Protein AF-A0A7S4JEC2-F1 (afdb_monomer_lite)

Organism: NCBI:txid72548

Secondary structure (DSSP, 8-state):
------SS--GGGSTHHHH-GGG-SHHHHHHHHHHHHHHHHHHHHHHHHHHHHHHHHS----HHHHHHHHTT----HHHHHHHHHHHHHHHHHHHHHHHHHHHHHHHT-EEEE--TTS--EEEESS-TTSBTTSHHHHHHHHHHHHHHIIIIIHHHHHHHHHHHHTHHHHHHHHHHHHHHHHHHHHHHHHHHT-SSHHHHHHHHHHHHHHHHHHHHHHHHHHHHS-HHHHHHTTTB-GGGTTHHHHHHHHHHHHHHSGGGSPTT-HHHHHHHHHHHHHHHHHHHHH--BSSHHHHHHHHHHHHHHHHHHHHHHHHHHS---

Foldseek 3Di:
DDDPDDPPPPCVVPCCCVVPVVCPDLLNVLCCLQVVLVVLLVVLQVLLVVLVVCVVPPPPPDVVVVVVVVVVPDDPPSNVSSVVSVVVNVVSLVVSQLVSLLSLLQLPAWDWDDDVPDPIFIARQVGRVGTCPDPVSVVCVVVSVVSNCCRLNVVLVVLVVVCVVCVVLLVVLLVLVVVLVVQQVVLCVCLVVDPDVVSSVVSNVVSVVSSVVSVVVSVVSLVPDDPSLSVLQPQWRSVPSCVSSVVSVLSCQQRNVLSNDRPLDPVSLVSNLVSLVVVLVVLVVCVTGPDVVVSVVVNVVSVVSNVVSVVSNVCSVDVDD

Structure (mmCIF, N/CA/C/O backbone):
data_AF-A0A7S4JEC2-F1
#
_entry.id   AF-A0A7S4JEC2-F1
#
loop_
_atom_site.group_PDB
_atom_site.id
_atom_site.type_symbol
_atom_site.label_atom_id
_atom_site.label_alt_id
_atom_site.label_comp_id
_atom_site.label_asym_id
_atom_site.label_entity_id
_atom_site.label_seq_id
_atom_site.pdbx_PDB_ins_code
_atom_site.Cartn_x
_atom_site.Cartn_y
_atom_site.Ca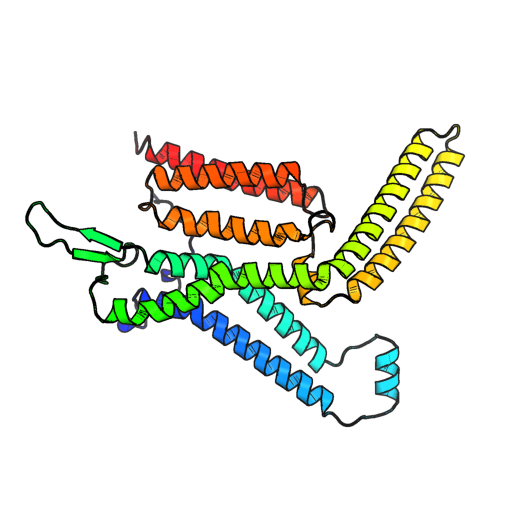rtn_z
_atom_site.occupancy
_atom_site.B_iso_or_equiv
_atom_site.auth_seq_id
_atom_site.auth_comp_id
_atom_site.auth_asym_id
_atom_site.auth_atom_id
_atom_site.pdbx_PDB_model_num
ATOM 1 N N . LEU A 1 1 ? 32.160 17.469 -3.827 1.00 28.11 1 LEU A N 1
ATOM 2 C CA . LEU A 1 1 ? 31.980 16.383 -2.836 1.00 28.11 1 LEU A CA 1
ATOM 3 C C . LEU A 1 1 ? 30.553 15.858 -2.972 1.00 28.11 1 LEU A C 1
ATOM 5 O O . LEU A 1 1 ? 29.643 16.647 -2.803 1.00 28.11 1 LEU A O 1
ATOM 9 N N . GLY A 1 2 ? 30.385 14.570 -3.294 1.00 30.72 2 GLY A N 1
ATOM 10 C CA . GLY A 1 2 ? 29.161 13.785 -3.061 1.00 30.72 2 GLY A CA 1
ATOM 11 C C . GLY A 1 2 ? 27.905 14.141 -3.864 1.00 30.72 2 GLY A C 1
ATOM 12 O O . GLY A 1 2 ? 26.993 14.759 -3.333 1.00 30.72 2 GLY A O 1
ATOM 13 N N . THR A 1 3 ? 27.795 13.644 -5.099 1.00 32.19 3 THR A N 1
ATOM 14 C CA . THR A 1 3 ? 26.503 13.479 -5.786 1.00 32.19 3 THR A CA 1
ATOM 15 C C . THR A 1 3 ? 25.589 12.594 -4.936 1.00 32.19 3 THR A C 1
ATOM 17 O O . THR A 1 3 ? 25.934 11.437 -4.682 1.00 32.19 3 THR A O 1
ATOM 20 N N . MET A 1 4 ? 24.441 13.119 -4.495 1.00 31.17 4 MET A N 1
ATOM 21 C CA . MET A 1 4 ? 23.397 12.328 -3.838 1.00 31.17 4 MET A CA 1
ATOM 22 C C . MET A 1 4 ? 22.844 11.298 -4.827 1.00 31.17 4 MET A C 1
ATOM 24 O O . MET A 1 4 ? 21.932 11.568 -5.606 1.00 31.17 4 MET A O 1
ATOM 28 N N . ALA A 1 5 ? 23.432 10.104 -4.808 1.00 35.34 5 ALA A N 1
ATOM 29 C CA . ALA A 1 5 ? 22.847 8.928 -5.415 1.00 35.34 5 ALA A CA 1
ATOM 30 C C . ALA A 1 5 ? 21.524 8.640 -4.693 1.00 35.34 5 ALA A C 1
ATOM 32 O O . ALA A 1 5 ? 21.486 8.489 -3.474 1.00 35.34 5 ALA A O 1
ATOM 33 N N . SER A 1 6 ? 20.448 8.608 -5.474 1.00 36.31 6 SER A N 1
ATOM 34 C CA . SER A 1 6 ? 19.108 8.151 -5.114 1.00 36.31 6 SER A CA 1
ATOM 35 C C . SER A 1 6 ? 19.116 7.061 -4.040 1.00 36.31 6 SER A C 1
ATOM 37 O O . SER A 1 6 ? 19.81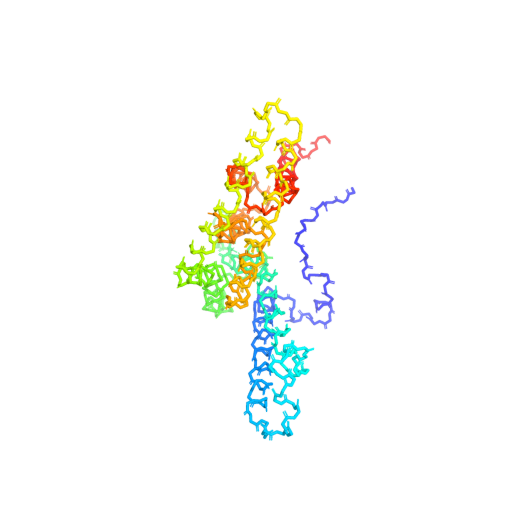6 6.060 -4.203 1.00 36.31 6 SER A O 1
ATOM 39 N N . ILE A 1 7 ? 18.257 7.188 -3.024 1.00 35.72 7 ILE A N 1
ATOM 40 C CA . ILE A 1 7 ? 17.881 6.097 -2.108 1.00 35.72 7 ILE A CA 1
ATOM 41 C C . ILE A 1 7 ? 16.976 5.116 -2.880 1.00 35.72 7 ILE A C 1
ATOM 43 O O . ILE A 1 7 ? 15.797 4.933 -2.616 1.00 35.72 7 ILE A O 1
ATOM 47 N N . ASN A 1 8 ? 17.537 4.527 -3.925 1.00 36.22 8 ASN A N 1
ATOM 48 C CA . ASN A 1 8 ? 17.268 3.165 -4.332 1.00 36.22 8 ASN A CA 1
ATOM 49 C C . ASN A 1 8 ? 18.465 2.430 -3.758 1.00 36.22 8 ASN A C 1
ATOM 51 O O . ASN A 1 8 ? 19.570 2.805 -4.128 1.00 36.22 8 ASN A O 1
ATOM 55 N N . LEU A 1 9 ? 18.298 1.445 -2.871 1.00 32.44 9 LEU A N 1
ATOM 56 C CA . LEU A 1 9 ? 19.401 0.530 -2.563 1.00 32.44 9 LEU A CA 1
ATOM 57 C C . LEU A 1 9 ? 19.886 -0.014 -3.912 1.00 32.44 9 LEU A C 1
ATOM 59 O O . LEU A 1 9 ? 19.174 -0.819 -4.524 1.00 32.44 9 LEU A O 1
ATOM 63 N N . PRO A 1 10 ? 21.032 0.449 -4.445 1.00 38.50 10 PRO A N 1
ATOM 64 C CA . PRO A 1 10 ? 21.504 -0.106 -5.684 1.00 38.50 10 PRO A CA 1
ATOM 65 C C . PRO A 1 10 ? 21.933 -1.513 -5.291 1.00 38.50 10 PRO A C 1
ATOM 67 O O . PRO A 1 10 ? 22.780 -1.685 -4.420 1.00 38.50 10 PRO A O 1
ATOM 70 N N . VAL A 1 11 ? 21.347 -2.543 -5.896 1.00 44.72 11 VAL A N 1
ATOM 71 C CA . VAL A 1 11 ? 21.766 -3.935 -5.654 1.00 44.72 11 VAL A CA 1
ATOM 72 C C . VAL A 1 11 ? 23.249 -4.152 -6.021 1.00 44.72 11 VAL A C 1
ATOM 74 O O . VAL A 1 11 ? 23.840 -5.135 -5.597 1.00 44.72 11 VAL A O 1
ATOM 77 N N . LYS A 1 12 ? 23.913 -3.148 -6.626 1.00 41.75 12 LYS A N 1
ATOM 78 C CA . LYS A 1 12 ? 25.380 -2.975 -6.623 1.00 41.75 12 LYS A CA 1
ATOM 79 C C . LYS A 1 12 ? 26.043 -2.996 -5.231 1.00 41.75 12 LYS A C 1
ATOM 81 O O . LYS A 1 12 ? 27.257 -3.137 -5.165 1.00 41.75 12 LYS A O 1
ATOM 86 N N . ALA A 1 13 ? 25.301 -2.840 -4.132 1.00 42.31 13 ALA A N 1
ATOM 87 C CA . ALA A 1 13 ? 25.824 -2.939 -2.766 1.00 42.31 13 ALA A CA 1
ATOM 88 C C . ALA A 1 13 ? 26.023 -4.392 -2.294 1.00 42.31 13 ALA A C 1
ATOM 90 O O . ALA A 1 13 ? 26.766 -4.626 -1.342 1.00 42.31 13 ALA A O 1
ATOM 91 N N . LEU A 1 14 ? 25.393 -5.373 -2.952 1.00 47.97 14 LEU A N 1
ATOM 92 C CA . LEU A 1 14 ? 25.714 -6.784 -2.753 1.00 47.97 14 LEU A CA 1
ATOM 93 C C . LEU A 1 14 ? 26.797 -7.167 -3.774 1.00 47.97 14 LEU A C 1
ATOM 95 O O . LEU A 1 14 ? 26.617 -6.920 -4.966 1.00 47.97 14 LEU A O 1
ATOM 99 N N . PRO A 1 15 ? 27.921 -7.777 -3.359 1.00 42.59 15 PRO A N 1
ATOM 100 C CA . PRO A 1 15 ? 29.105 -7.956 -4.201 1.00 42.59 15 PRO A CA 1
ATOM 101 C C . PRO A 1 15 ? 28.938 -9.078 -5.242 1.00 42.59 15 PRO A C 1
ATOM 103 O O . PRO A 1 15 ? 29.928 -9.680 -5.656 1.00 42.59 15 PRO A O 1
ATOM 106 N N . PHE A 1 16 ? 27.710 -9.389 -5.667 1.00 45.56 16 PHE A N 1
ATOM 107 C CA . PHE A 1 16 ? 27.438 -10.435 -6.652 1.00 45.56 16 PHE A CA 1
ATOM 108 C C . PHE A 1 16 ? 28.019 -10.087 -8.026 1.00 45.56 16 PHE A C 1
ATOM 110 O O . PHE A 1 16 ? 28.579 -10.970 -8.669 1.00 45.56 16 PHE A O 1
ATOM 117 N N . GLY A 1 17 ? 28.003 -8.809 -8.424 1.00 50.12 17 GLY A N 1
ATOM 118 C CA . GLY A 1 17 ? 28.637 -8.361 -9.673 1.00 50.12 17 GLY A CA 1
ATOM 119 C C . GLY A 1 17 ? 30.162 -8.543 -9.677 1.00 50.12 17 GLY A C 1
ATOM 120 O O . GLY A 1 17 ? 30.751 -8.859 -10.706 1.00 50.12 17 GLY A O 1
ATOM 121 N N . CYS A 1 18 ? 30.806 -8.456 -8.506 1.00 51.75 18 CYS A N 1
ATOM 122 C CA . CYS A 1 18 ? 32.247 -8.686 -8.360 1.00 51.75 18 CYS A CA 1
ATOM 123 C C . CYS A 1 18 ? 32.619 -10.175 -8.233 1.00 51.75 18 CYS A C 1
ATOM 125 O O . CYS A 1 18 ? 33.755 -10.539 -8.523 1.00 51.75 18 CYS A O 1
ATOM 127 N N . THR A 1 19 ? 31.697 -11.036 -7.782 1.00 54.94 19 THR A N 1
ATOM 128 C CA . THR A 1 19 ? 31.945 -12.486 -7.631 1.00 54.94 19 THR A CA 1
ATOM 129 C C . THR A 1 19 ? 31.533 -13.294 -8.859 1.00 54.94 19 THR A C 1
ATOM 131 O O . THR A 1 19 ? 32.145 -14.326 -9.130 1.00 54.94 19 THR A O 1
ATOM 134 N N . PHE A 1 20 ? 30.551 -12.824 -9.633 1.00 62.69 20 PHE A N 1
ATOM 135 C CA . PHE A 1 20 ? 30.052 -13.500 -10.830 1.00 62.69 20 PHE A CA 1
ATOM 136 C C . PHE A 1 20 ? 29.819 -12.492 -11.970 1.00 62.69 20 PHE A C 1
ATOM 138 O O . PHE A 1 20 ? 28.689 -12.059 -12.184 1.00 62.69 20 PHE A O 1
ATOM 145 N N . PRO A 1 21 ? 30.858 -12.154 -12.756 1.00 58.19 21 PRO A N 1
ATOM 146 C CA . PRO A 1 21 ? 30.773 -11.148 -13.823 1.00 58.19 21 PRO A CA 1
ATOM 147 C C . PRO A 1 21 ? 29.716 -11.464 -14.893 1.00 58.19 21 PRO A C 1
ATOM 149 O O . PRO A 1 21 ? 29.118 -10.567 -15.471 1.00 58.19 21 PRO A O 1
ATOM 152 N N . ASN A 1 22 ? 29.437 -12.752 -15.126 1.00 57.34 22 ASN A N 1
ATOM 153 C CA . ASN A 1 22 ? 28.418 -13.205 -16.082 1.00 57.34 22 ASN A CA 1
ATOM 154 C C . ASN A 1 22 ? 26.971 -13.040 -15.570 1.00 57.34 22 ASN A C 1
ATOM 156 O O . ASN A 1 22 ? 26.035 -13.285 -16.328 1.00 57.34 22 ASN A O 1
ATOM 160 N N . LEU A 1 23 ? 26.782 -12.677 -14.296 1.00 61.06 23 LEU A N 1
ATOM 161 C CA . LEU A 1 23 ? 25.479 -12.414 -13.672 1.00 61.06 23 LEU A CA 1
ATOM 162 C C . LEU A 1 23 ? 25.232 -10.911 -13.441 1.00 61.06 23 LEU A C 1
ATOM 164 O O . LEU A 1 23 ? 24.172 -10.550 -12.936 1.00 61.06 23 LEU A O 1
ATOM 168 N N . ASP A 1 24 ? 26.171 -10.035 -13.816 1.00 69.38 24 ASP A N 1
ATOM 169 C CA . ASP A 1 24 ? 26.029 -8.577 -13.698 1.00 69.38 24 ASP A CA 1
ATOM 170 C C . ASP A 1 24 ? 25.274 -7.998 -14.904 1.00 69.38 24 ASP A C 1
ATOM 172 O O . ASP A 1 24 ? 25.804 -7.216 -15.690 1.00 69.38 24 ASP A O 1
ATOM 176 N N . ASN A 1 25 ? 24.036 -8.453 -15.105 1.00 80.94 25 ASN A N 1
ATOM 177 C CA . ASN A 1 25 ? 23.144 -7.891 -16.112 1.00 80.94 25 ASN A CA 1
ATOM 178 C C . ASN A 1 25 ? 21.768 -7.573 -15.528 1.00 80.94 25 ASN A C 1
ATOM 180 O O . ASN A 1 25 ? 21.308 -8.171 -14.549 1.00 80.94 25 ASN A O 1
ATOM 184 N N . TYR A 1 26 ? 21.073 -6.643 -16.175 1.00 88.69 26 TYR A N 1
ATOM 185 C CA . TYR A 1 26 ? 19.737 -6.248 -15.748 1.00 88.69 26 TYR A CA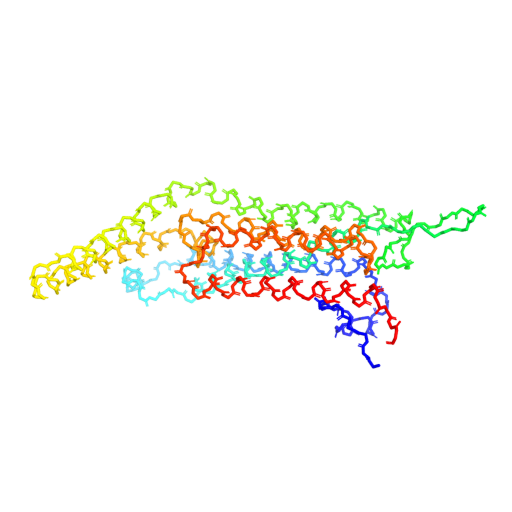 1
ATOM 186 C C . TYR A 1 26 ? 18.728 -7.407 -15.718 1.00 88.69 26 TYR A C 1
ATOM 188 O O . TYR A 1 26 ? 17.837 -7.436 -14.873 1.00 88.69 26 TYR A O 1
ATOM 196 N N . MET A 1 27 ? 18.862 -8.390 -16.614 1.00 89.69 27 MET A N 1
ATOM 197 C CA . MET A 1 27 ? 17.948 -9.539 -16.669 1.00 89.69 27 MET A CA 1
ATOM 198 C C . MET A 1 27 ? 18.037 -10.401 -15.408 1.00 89.69 27 MET A C 1
ATOM 200 O O . MET A 1 27 ? 17.010 -10.847 -14.893 1.00 89.69 27 MET A O 1
ATOM 204 N N . PHE A 1 28 ? 19.244 -10.609 -14.880 1.00 88.12 28 PHE A N 1
ATOM 205 C CA . PHE A 1 28 ? 19.444 -11.300 -13.615 1.00 88.12 28 PHE A CA 1
ATOM 206 C C . PHE A 1 28 ? 18.861 -10.499 -12.453 1.00 88.12 28 PHE A C 1
ATOM 208 O O . PHE A 1 28 ? 18.149 -11.075 -11.637 1.00 88.12 28 PHE A O 1
ATOM 215 N N . ASP A 1 29 ? 19.083 -9.183 -12.405 1.00 86.62 29 ASP A N 1
ATOM 216 C CA . ASP A 1 29 ? 18.507 -8.313 -11.371 1.00 86.62 29 ASP A CA 1
ATOM 217 C C . ASP A 1 29 ? 16.969 -8.322 -11.404 1.00 86.62 29 ASP A C 1
ATOM 219 O O . ASP A 1 29 ? 16.321 -8.451 -10.363 1.00 86.62 29 ASP A O 1
ATOM 223 N N . LEU A 1 30 ? 16.376 -8.294 -12.603 1.00 91.25 30 LEU A N 1
ATOM 224 C CA . LEU A 1 30 ? 14.937 -8.432 -12.803 1.00 91.25 30 LEU A CA 1
ATOM 225 C C . LEU A 1 30 ? 14.428 -9.756 -12.218 1.00 91.25 30 LEU A C 1
ATOM 227 O O . LEU A 1 30 ? 13.462 -9.748 -11.455 1.00 91.25 30 LEU A O 1
ATOM 231 N N . VAL A 1 31 ? 15.072 -10.885 -12.531 1.00 92.88 31 VAL A N 1
ATOM 232 C CA . VAL A 1 31 ? 14.683 -12.204 -12.000 1.00 92.88 31 VAL A CA 1
ATOM 233 C C . VAL A 1 31 ? 14.909 -12.280 -10.495 1.00 92.88 31 VAL A C 1
ATOM 235 O O . VAL A 1 31 ? 14.023 -12.717 -9.766 1.00 92.88 31 VAL A O 1
ATOM 238 N N . LEU A 1 32 ? 16.052 -11.820 -10.000 1.00 90.25 32 LEU A N 1
ATOM 239 C CA . LEU A 1 32 ? 16.395 -11.861 -8.584 1.00 90.25 32 LEU A CA 1
ATOM 240 C C . LEU A 1 32 ? 15.399 -11.047 -7.750 1.00 90.25 32 LEU A C 1
ATOM 242 O O . LEU A 1 32 ? 14.900 -11.542 -6.742 1.00 90.25 32 LEU A O 1
ATOM 246 N N . LYS A 1 33 ? 15.049 -9.834 -8.187 1.00 89.31 33 LYS A N 1
ATOM 247 C CA . LYS A 1 33 ? 14.123 -8.948 -7.464 1.00 89.31 33 LYS A CA 1
ATOM 248 C C . LYS A 1 33 ? 12.657 -9.365 -7.552 1.00 89.31 33 LYS A C 1
ATOM 250 O O . LYS A 1 33 ? 11.875 -8.953 -6.700 1.00 89.31 33 LYS A O 1
ATOM 255 N N . THR A 1 34 ? 12.271 -10.157 -8.553 1.00 93.56 34 THR A N 1
ATOM 256 C CA . THR A 1 34 ? 10.869 -10.571 -8.755 1.00 93.56 34 THR A CA 1
ATOM 257 C C . THR A 1 34 ? 10.640 -12.046 -8.418 1.00 93.56 34 THR A C 1
ATOM 259 O O . THR A 1 34 ? 9.805 -12.365 -7.579 1.00 93.56 34 THR A O 1
ATOM 262 N N . ALA A 1 35 ? 11.414 -12.974 -8.981 1.00 94.00 35 ALA A N 1
ATOM 263 C CA . ALA A 1 35 ? 11.229 -14.405 -8.754 1.00 94.00 35 ALA A CA 1
ATOM 264 C C . ALA A 1 35 ? 11.728 -14.877 -7.382 1.00 94.00 35 ALA A C 1
ATOM 266 O O . ALA A 1 35 ? 11.096 -15.758 -6.800 1.00 94.00 35 ALA A O 1
ATOM 267 N N . ALA A 1 36 ? 12.824 -14.333 -6.837 1.00 91.25 36 ALA A N 1
ATOM 268 C CA . ALA A 1 36 ? 13.355 -14.834 -5.562 1.00 91.25 36 ALA A CA 1
ATOM 269 C C . ALA A 1 36 ? 12.406 -14.575 -4.371 1.00 91.25 36 ALA A C 1
ATOM 271 O O . ALA A 1 36 ? 12.161 -15.508 -3.596 1.00 91.25 36 ALA A O 1
ATOM 272 N N . PRO A 1 37 ? 11.785 -13.385 -4.236 1.00 92.62 37 PRO A N 1
ATOM 273 C CA . PRO A 1 37 ? 10.741 -13.169 -3.239 1.00 92.62 37 PRO A CA 1
ATOM 274 C C . PRO A 1 37 ? 9.534 -14.082 -3.440 1.00 92.62 37 PRO A C 1
ATOM 276 O O . PRO A 1 37 ? 9.043 -14.659 -2.472 1.00 92.62 37 PRO A O 1
ATOM 279 N N . LEU A 1 38 ? 9.090 -14.274 -4.688 1.00 94.00 38 LEU A N 1
ATOM 280 C CA . LEU A 1 38 ? 7.975 -15.168 -4.997 1.00 94.00 38 LEU A CA 1
ATOM 281 C C . LEU A 1 38 ? 8.286 -16.616 -4.599 1.00 94.00 38 LEU A C 1
ATOM 283 O O . LEU A 1 38 ? 7.481 -17.256 -3.929 1.00 94.00 38 LEU A O 1
ATOM 287 N N . ALA A 1 39 ? 9.470 -17.120 -4.948 1.00 94.81 39 ALA A N 1
ATOM 288 C CA . ALA A 1 39 ? 9.922 -18.457 -4.576 1.00 94.81 39 ALA A CA 1
ATOM 289 C C . ALA A 1 39 ? 10.015 -18.620 -3.052 1.00 94.81 39 ALA A C 1
ATOM 291 O O . ALA A 1 39 ? 9.595 -19.646 -2.517 1.00 94.81 39 ALA A O 1
ATOM 292 N N . THR A 1 40 ? 10.494 -17.590 -2.347 1.00 93.56 40 THR A N 1
ATOM 293 C CA . THR A 1 40 ? 10.558 -17.571 -0.878 1.00 93.56 40 THR A CA 1
ATOM 294 C C . THR A 1 40 ? 9.159 -17.651 -0.269 1.00 93.56 40 THR A C 1
ATOM 296 O O . THR A 1 40 ? 8.907 -18.498 0.586 1.00 93.56 40 THR A O 1
ATOM 299 N N . VAL A 1 41 ? 8.216 -16.838 -0.753 1.00 93.56 41 VAL A N 1
ATOM 300 C CA . VAL A 1 41 ? 6.813 -16.872 -0.314 1.00 93.56 41 VAL A CA 1
ATOM 301 C C . VAL A 1 41 ? 6.182 -18.238 -0.593 1.00 93.56 41 VAL A C 1
ATOM 303 O O . VAL A 1 41 ? 5.550 -18.816 0.290 1.00 93.56 41 VAL A O 1
ATOM 306 N N . LEU A 1 42 ? 6.388 -18.807 -1.784 1.00 94.44 42 LEU A N 1
ATOM 307 C CA . LEU A 1 42 ? 5.875 -20.135 -2.132 1.00 94.44 42 LEU A CA 1
ATOM 308 C C . LEU A 1 42 ? 6.464 -21.235 -1.238 1.00 94.44 42 LEU A C 1
ATOM 310 O O . LEU A 1 42 ? 5.725 -22.120 -0.803 1.00 94.44 42 LEU A O 1
ATOM 314 N N . ALA A 1 43 ? 7.757 -21.163 -0.912 1.00 95.12 43 ALA A N 1
ATOM 315 C CA . ALA A 1 43 ? 8.405 -22.092 0.009 1.00 95.12 43 ALA A CA 1
ATOM 316 C C . ALA A 1 43 ? 7.814 -21.988 1.425 1.00 95.12 43 ALA A C 1
ATOM 318 O O . ALA A 1 43 ? 7.430 -23.009 1.999 1.00 95.12 43 ALA A O 1
ATOM 319 N N . LEU A 1 44 ? 7.650 -20.770 1.958 1.00 94.06 44 LEU A N 1
ATOM 320 C CA . LEU A 1 44 ? 7.028 -20.533 3.268 1.00 94.06 44 LEU A CA 1
ATOM 321 C C . LEU A 1 44 ? 5.590 -21.070 3.321 1.00 94.06 44 LEU A C 1
ATOM 323 O O . LEU A 1 44 ? 5.220 -21.772 4.265 1.00 94.06 44 LEU A O 1
ATOM 327 N N . GLN A 1 45 ? 4.790 -20.818 2.281 1.00 91.81 45 GLN A N 1
ATOM 328 C CA . GLN A 1 45 ? 3.422 -21.340 2.188 1.00 91.81 45 GLN A CA 1
ATOM 329 C C . GLN A 1 45 ? 3.388 -22.866 2.021 1.00 91.81 45 GLN A C 1
ATOM 331 O O . GLN A 1 45 ? 2.493 -23.526 2.555 1.00 91.81 45 GLN A O 1
ATOM 336 N N . GLY A 1 46 ? 4.364 -23.448 1.321 1.00 92.88 46 GLY A N 1
ATOM 337 C CA . GLY A 1 46 ? 4.540 -24.896 1.217 1.00 92.88 46 GLY A CA 1
ATOM 338 C C . GLY A 1 46 ? 4.805 -25.534 2.580 1.00 92.88 46 GLY A C 1
ATOM 339 O O . GLY A 1 46 ? 4.084 -26.451 2.983 1.00 92.88 46 GLY A O 1
ATOM 340 N N . VAL A 1 47 ? 5.771 -24.999 3.335 1.00 92.56 47 VAL A N 1
ATOM 341 C CA . VAL A 1 47 ? 6.089 -25.468 4.694 1.00 92.56 47 VAL A CA 1
ATOM 342 C C . VAL A 1 47 ? 4.884 -25.300 5.619 1.00 92.56 47 VAL A C 1
ATOM 344 O O . VAL A 1 47 ? 4.520 -26.246 6.320 1.00 92.56 47 VAL A O 1
ATOM 347 N N . ARG A 1 48 ? 4.194 -24.154 5.567 1.00 91.50 48 ARG A N 1
ATOM 348 C CA . ARG A 1 48 ? 2.944 -23.919 6.306 1.00 91.50 48 ARG A CA 1
ATOM 349 C C . ARG A 1 48 ? 1.903 -25.003 6.020 1.00 91.50 48 ARG A C 1
ATOM 351 O O . ARG A 1 48 ? 1.354 -25.579 6.957 1.00 91.50 48 ARG A O 1
ATOM 358 N N . LYS A 1 49 ? 1.637 -25.317 4.746 1.00 91.38 49 LYS A N 1
ATOM 359 C CA . LYS A 1 49 ? 0.673 -26.368 4.367 1.00 91.38 49 LYS A CA 1
ATOM 360 C C . LYS A 1 49 ? 1.074 -27.736 4.917 1.00 91.38 49 LYS A C 1
ATOM 362 O O . LYS A 1 49 ? 0.205 -28.457 5.401 1.00 91.38 49 LYS A O 1
ATOM 367 N N . VAL A 1 50 ? 2.365 -28.074 4.898 1.00 91.25 50 VAL A N 1
ATOM 368 C CA . VAL A 1 50 ? 2.879 -29.326 5.481 1.00 91.25 50 VAL A CA 1
ATOM 369 C C . VAL A 1 50 ? 2.690 -29.353 6.999 1.00 91.25 50 VAL A C 1
ATOM 371 O O . VAL A 1 50 ? 2.237 -30.366 7.527 1.00 91.25 50 VAL A O 1
ATOM 374 N N . LEU A 1 51 ? 2.981 -28.256 7.704 1.00 87.12 51 LEU A N 1
ATOM 375 C CA . LEU A 1 51 ? 2.771 -28.151 9.153 1.00 87.12 51 LEU A CA 1
ATOM 376 C C . LEU A 1 51 ? 1.291 -28.302 9.523 1.00 87.12 51 LEU A C 1
ATOM 378 O O . LEU A 1 51 ? 0.960 -29.076 10.421 1.00 87.12 51 LEU A O 1
ATOM 382 N N . LEU A 1 52 ? 0.395 -27.640 8.785 1.00 85.75 52 LEU A N 1
ATOM 383 C CA . LEU A 1 52 ? -1.051 -27.760 8.981 1.00 85.75 52 LEU A CA 1
ATOM 384 C C . LEU A 1 52 ? -1.557 -29.174 8.669 1.00 85.75 52 LEU A C 1
ATOM 386 O O . LEU A 1 52 ? -2.380 -29.703 9.411 1.00 85.75 52 LEU A O 1
ATOM 390 N N . ALA A 1 53 ? -1.056 -29.813 7.608 1.00 86.75 53 ALA A N 1
ATOM 391 C CA . ALA A 1 53 ? -1.406 -31.192 7.272 1.00 86.75 53 ALA A CA 1
ATOM 392 C C . ALA A 1 53 ? -0.922 -32.179 8.345 1.00 86.75 53 ALA A C 1
ATOM 394 O O . ALA A 1 53 ? -1.694 -33.029 8.782 1.00 86.75 53 ALA A O 1
ATOM 395 N N . ARG A 1 54 ? 0.319 -32.028 8.832 1.00 84.75 54 ARG A N 1
ATOM 396 C CA . ARG A 1 54 ? 0.862 -32.833 9.940 1.00 84.75 54 ARG A CA 1
ATOM 397 C C . ARG A 1 54 ? 0.062 -32.650 11.222 1.00 84.75 54 ARG A C 1
ATOM 399 O O . ARG A 1 54 ? -0.185 -33.627 11.914 1.00 84.75 54 ARG A O 1
ATOM 406 N N . HIS A 1 55 ? -0.371 -31.426 11.516 1.00 78.31 55 HIS A N 1
ATOM 407 C CA . HIS A 1 55 ? -1.221 -31.156 12.671 1.00 78.31 55 HIS A CA 1
ATOM 408 C C . HIS A 1 55 ? -2.610 -31.797 12.533 1.00 78.31 55 HIS A C 1
ATOM 410 O O . HIS A 1 55 ? -3.129 -32.339 13.500 1.00 78.31 55 HIS A O 1
ATOM 416 N N . ARG A 1 56 ? -3.216 -31.764 11.338 1.00 79.38 56 ARG A N 1
ATOM 417 C CA . ARG A 1 56 ? -4.519 -32.407 11.072 1.00 79.38 56 ARG A CA 1
ATOM 418 C C . ARG A 1 56 ? -4.458 -33.935 11.130 1.00 79.38 56 ARG A C 1
ATOM 420 O O . ARG A 1 56 ? -5.449 -34.554 11.486 1.00 79.38 56 ARG A O 1
ATOM 427 N N . LEU A 1 57 ? -3.321 -34.524 10.756 1.00 79.38 57 LEU A N 1
ATOM 428 C CA . LEU A 1 57 ? -3.087 -35.972 10.768 1.00 79.38 57 LEU A CA 1
ATOM 429 C C . LEU A 1 57 ? -2.515 -36.485 12.097 1.00 79.38 57 LEU A C 1
ATOM 431 O O . LEU A 1 57 ? -2.345 -37.693 12.253 1.00 79.38 57 LEU A O 1
ATOM 435 N N . ALA A 1 58 ? -2.186 -35.596 13.039 1.00 70.56 58 ALA A N 1
ATOM 436 C CA . ALA A 1 58 ? -1.727 -36.006 14.355 1.00 70.56 58 ALA A CA 1
ATOM 437 C C . ALA A 1 58 ? -2.868 -36.770 15.054 1.00 70.56 58 ALA A C 1
ATOM 439 O O . ALA A 1 58 ? -3.967 -36.220 15.159 1.00 70.56 58 ALA A O 1
ATOM 440 N N . PRO A 1 59 ? -2.640 -38.016 15.513 1.00 63.72 59 PRO A N 1
ATOM 441 C CA . PRO A 1 59 ? -3.664 -38.772 16.225 1.00 63.72 59 PRO A CA 1
ATOM 442 C C . PRO A 1 59 ? -4.137 -37.969 17.441 1.00 63.72 59 PRO A C 1
ATOM 444 O O . PRO A 1 59 ? -3.326 -37.290 18.075 1.00 63.72 59 PRO A O 1
ATOM 447 N N . GLU A 1 60 ? -5.438 -38.020 17.747 1.00 57.84 60 GLU A N 1
ATOM 448 C CA . GLU A 1 60 ? -6.017 -37.404 18.947 1.00 57.84 60 GLU A CA 1
ATOM 449 C C . GLU A 1 60 ? -5.359 -38.001 20.200 1.00 57.84 60 GLU A C 1
ATOM 451 O O . GLU A 1 60 ? -5.779 -39.016 20.746 1.00 57.84 60 GLU A O 1
ATOM 456 N N . GLY A 1 61 ? -4.248 -37.400 20.620 1.00 60.91 61 GLY A N 1
ATOM 457 C CA . GLY A 1 61 ? -3.562 -37.728 21.856 1.00 60.91 61 GLY A CA 1
ATOM 458 C C . GLY A 1 61 ? -4.238 -37.048 23.043 1.00 60.91 61 GLY A C 1
ATOM 459 O O . GLY A 1 61 ? -4.613 -35.883 22.943 1.00 60.91 61 GLY A O 1
ATOM 460 N N . ASN A 1 62 ? -4.333 -37.803 24.141 1.00 54.28 62 ASN A N 1
ATOM 461 C CA . ASN A 1 62 ? -4.712 -37.477 25.524 1.00 54.28 62 ASN A CA 1
ATOM 462 C C . ASN A 1 62 ? -5.813 -36.397 25.728 1.00 54.28 62 ASN A C 1
ATOM 464 O O . ASN A 1 62 ? -5.610 -35.241 25.353 1.00 54.28 62 ASN A O 1
ATOM 468 N N . PRO A 1 63 ? -6.934 -36.697 26.418 1.00 53.94 63 PRO A N 1
ATOM 469 C CA . PRO A 1 63 ? -8.035 -35.749 26.651 1.00 53.94 63 PRO A CA 1
ATOM 470 C C . PRO A 1 63 ? -7.620 -34.425 27.327 1.00 53.94 63 PRO A C 1
ATOM 472 O O . PRO A 1 63 ? -8.235 -33.394 27.071 1.00 53.94 63 PRO A O 1
ATOM 475 N N . GLU A 1 64 ? -6.518 -34.396 28.085 1.00 52.00 64 GLU A N 1
ATOM 476 C CA . GLU A 1 64 ? -5.939 -33.159 28.643 1.00 52.00 64 GLU A CA 1
ATOM 477 C C . GLU A 1 64 ? -5.500 -32.148 27.567 1.00 52.00 64 GLU A C 1
ATOM 479 O O . GLU A 1 64 ? -5.612 -30.933 27.745 1.00 52.00 64 GLU A O 1
ATOM 484 N N . THR A 1 65 ? -5.029 -32.633 26.415 1.00 55.03 65 THR A N 1
ATOM 485 C CA . THR A 1 65 ? -4.650 -31.795 25.268 1.00 55.03 65 THR A CA 1
ATOM 486 C C . THR A 1 65 ? -5.870 -31.240 24.540 1.00 55.03 65 THR A C 1
ATOM 488 O O . THR A 1 65 ? -5.772 -30.181 23.928 1.00 55.03 65 THR A O 1
ATOM 491 N N . ALA A 1 66 ? -7.012 -31.931 24.601 1.00 52.44 66 ALA A N 1
ATOM 492 C CA . ALA A 1 66 ? -8.287 -31.436 24.084 1.00 52.44 66 ALA A CA 1
ATOM 493 C C . ALA A 1 66 ? -8.887 -30.368 25.014 1.00 52.44 66 ALA A C 1
ATOM 495 O O . ALA A 1 66 ? -9.398 -29.357 24.539 1.00 52.44 66 ALA A O 1
ATOM 496 N N . GLN A 1 67 ? -8.732 -30.533 26.330 1.00 50.84 67 GLN A N 1
ATOM 497 C CA . GLN A 1 67 ? -9.203 -29.571 27.328 1.00 50.84 67 GLN A CA 1
ATOM 498 C C . GLN A 1 67 ? -8.375 -28.269 27.325 1.00 50.84 67 GLN A C 1
ATOM 500 O O . GLN A 1 67 ? -8.946 -27.183 27.326 1.00 50.84 67 GLN A O 1
ATOM 505 N N . ARG A 1 68 ? -7.047 -28.343 27.136 1.00 51.28 68 ARG A N 1
ATOM 506 C CA . ARG A 1 68 ? -6.196 -27.153 26.886 1.00 51.28 68 ARG A CA 1
ATOM 507 C C . ARG A 1 68 ? -6.487 -26.422 25.566 1.00 51.28 68 ARG A C 1
ATOM 509 O O . ARG A 1 68 ? -6.144 -25.250 25.442 1.00 51.28 68 ARG A O 1
ATOM 516 N N . ARG A 1 69 ? -7.089 -27.092 24.570 1.00 49.91 69 ARG A N 1
ATOM 517 C CA . ARG A 1 69 ? -7.552 -26.444 23.323 1.00 49.91 69 ARG A CA 1
ATOM 518 C C . ARG A 1 69 ? -8.822 -25.616 23.547 1.00 49.91 69 ARG A C 1
ATOM 520 O O . ARG A 1 69 ? -9.004 -24.635 22.836 1.00 49.91 69 ARG A O 1
ATOM 527 N N . LEU A 1 70 ? -9.662 -26.002 24.511 1.00 50.72 70 LEU A N 1
ATOM 528 C CA . LEU A 1 70 ? -10.866 -25.266 24.917 1.00 50.72 70 LEU A CA 1
ATOM 529 C C . LEU A 1 70 ? -10.530 -24.041 25.783 1.00 50.72 70 LEU A C 1
ATOM 531 O O . LEU A 1 70 ? -11.151 -23.001 25.606 1.00 50.72 70 LEU A O 1
ATOM 535 N N . ASP A 1 71 ? -9.496 -24.123 26.627 1.00 49.25 71 ASP A N 1
ATOM 536 C CA . ASP A 1 71 ? -9.054 -23.018 27.500 1.00 49.25 71 ASP A CA 1
ATOM 537 C C . ASP A 1 71 ? -8.223 -21.923 26.790 1.00 49.25 71 ASP A C 1
ATOM 539 O O . ASP A 1 71 ? -7.687 -21.031 27.447 1.00 49.25 71 ASP A O 1
ATOM 543 N N . GLY A 1 72 ? -8.044 -21.982 25.462 1.00 54.84 72 GLY A N 1
ATOM 544 C CA . GLY A 1 72 ? -7.361 -20.937 24.673 1.00 54.84 72 GLY A CA 1
ATOM 545 C C . GLY A 1 72 ? -5.885 -20.670 25.026 1.00 54.84 72 GLY A C 1
ATOM 546 O O . GLY A 1 72 ? -5.265 -19.775 24.454 1.00 54.84 72 GLY A O 1
ATOM 547 N N . THR A 1 73 ? -5.288 -21.438 25.941 1.00 53.16 73 THR A N 1
ATOM 548 C CA . THR A 1 73 ? -4.086 -21.024 26.688 1.00 53.16 73 THR A CA 1
ATOM 549 C C . THR A 1 73 ? -2.755 -21.445 26.061 1.00 53.16 73 THR A C 1
ATOM 551 O O . THR A 1 73 ? -1.705 -20.989 26.505 1.00 53.16 73 THR A O 1
ATOM 554 N N . SER A 1 74 ? -2.737 -22.273 25.010 1.00 57.50 74 SER A N 1
ATOM 555 C CA . SER A 1 74 ? -1.497 -22.566 24.271 1.00 57.50 74 SER A CA 1
ATOM 556 C C . SER A 1 74 ? -1.775 -23.205 22.908 1.00 57.50 74 SER A C 1
ATOM 558 O O . SER A 1 74 ? -2.145 -24.377 22.816 1.00 57.50 74 SER A O 1
ATOM 560 N N . LYS A 1 75 ? -1.569 -22.452 21.817 1.00 68.50 75 LYS A N 1
ATOM 561 C CA . LYS A 1 75 ? -1.500 -23.042 20.470 1.00 68.50 75 LYS A CA 1
ATOM 562 C C . LYS A 1 75 ? -0.288 -23.990 20.406 1.00 68.50 75 LYS A C 1
ATOM 564 O O . LYS A 1 75 ? 0.792 -23.617 20.864 1.00 68.50 75 LYS A O 1
ATOM 569 N N . PRO A 1 76 ? -0.406 -25.188 19.807 1.00 78.62 76 PRO A N 1
ATOM 570 C CA . PRO A 1 76 ? 0.742 -26.071 19.633 1.00 78.62 76 PRO A CA 1
ATOM 571 C C . PRO A 1 76 ? 1.804 -25.390 18.763 1.00 78.62 76 PRO A C 1
ATOM 573 O O . PRO A 1 76 ? 1.473 -24.696 17.800 1.00 78.62 76 PRO A O 1
ATOM 576 N N . MET A 1 77 ? 3.084 -25.622 19.072 1.00 78.69 77 MET A N 1
ATOM 577 C CA . MET A 1 77 ? 4.221 -24.940 18.432 1.00 78.69 77 MET A CA 1
ATOM 578 C C . MET A 1 77 ? 4.152 -24.969 16.893 1.00 78.69 77 MET A C 1
ATOM 580 O O . MET A 1 77 ? 4.419 -23.963 16.246 1.00 78.69 77 MET A O 1
ATOM 584 N N . GLY A 1 78 ? 3.718 -26.083 16.293 1.00 80.69 78 GLY A N 1
ATOM 585 C CA . GLY A 1 78 ? 3.575 -26.198 14.836 1.00 80.69 78 GLY A CA 1
ATOM 586 C C . GLY A 1 78 ? 2.529 -25.259 14.218 1.00 80.69 78 GLY A C 1
ATOM 587 O O . GLY A 1 78 ? 2.713 -24.819 13.085 1.00 80.69 78 GLY A O 1
ATOM 588 N N . LEU A 1 79 ? 1.464 -24.919 14.951 1.00 81.38 79 LEU A N 1
ATOM 589 C CA . LEU A 1 79 ? 0.445 -23.967 14.502 1.00 81.38 79 LEU A CA 1
ATOM 590 C C . LEU A 1 79 ? 0.938 -22.521 14.643 1.00 81.38 79 LEU A C 1
ATOM 592 O O . LEU A 1 79 ? 0.727 -21.722 13.739 1.00 81.38 79 LEU A O 1
ATOM 596 N N . ILE A 1 80 ? 1.672 -22.217 15.720 1.00 83.94 80 ILE A N 1
ATOM 597 C CA . ILE A 1 80 ? 2.324 -20.909 15.907 1.00 83.94 80 ILE A CA 1
ATOM 598 C C . ILE A 1 80 ? 3.304 -20.634 14.760 1.00 83.94 80 ILE A C 1
ATOM 600 O O . ILE A 1 80 ? 3.271 -19.567 14.155 1.00 83.94 80 ILE A O 1
ATOM 604 N N . VAL A 1 81 ? 4.145 -21.614 14.414 1.00 86.62 81 VAL A N 1
ATOM 605 C CA . VAL A 1 81 ? 5.100 -21.490 13.299 1.00 86.62 81 VAL A CA 1
ATOM 606 C C . VAL A 1 81 ? 4.376 -21.333 11.954 1.00 86.62 81 VAL A C 1
ATOM 608 O O . VAL A 1 81 ? 4.817 -20.570 11.098 1.00 86.62 81 VAL A O 1
ATOM 611 N N . ALA A 1 82 ? 3.247 -22.022 11.761 1.00 85.81 82 ALA A N 1
ATOM 612 C CA . ALA A 1 82 ? 2.438 -21.894 10.551 1.00 85.81 82 ALA A CA 1
ATOM 613 C C . ALA A 1 82 ? 1.811 -20.493 10.400 1.00 85.81 82 ALA A C 1
ATOM 615 O O . ALA A 1 82 ? 1.812 -19.957 9.288 1.00 85.81 82 ALA A O 1
ATOM 616 N N . ASP A 1 83 ? 1.313 -19.907 11.494 1.00 84.62 83 ASP A N 1
ATOM 617 C CA . ASP A 1 83 ? 0.800 -18.531 11.528 1.00 84.62 83 ASP A CA 1
ATOM 618 C C . ASP A 1 83 ? 1.940 -17.535 11.239 1.00 84.62 83 ASP A C 1
ATOM 620 O O . ASP A 1 83 ? 1.822 -16.711 10.333 1.00 84.62 83 ASP A O 1
ATOM 624 N N . LEU A 1 84 ? 3.105 -17.704 11.879 1.00 88.25 84 LEU A N 1
ATOM 625 C CA . LEU A 1 84 ? 4.285 -16.862 11.645 1.00 88.25 84 LEU A CA 1
ATOM 626 C C . LEU A 1 84 ? 4.744 -16.872 10.177 1.00 88.25 84 LEU A C 1
ATOM 628 O O . LEU A 1 84 ? 5.105 -15.832 9.630 1.00 88.25 84 LEU A O 1
ATOM 632 N N . PHE A 1 85 ? 4.726 -18.026 9.503 1.00 90.12 85 PHE A N 1
ATOM 633 C CA . PHE A 1 85 ? 5.074 -18.096 8.079 1.00 90.12 85 PHE A CA 1
ATOM 634 C C . PHE A 1 85 ? 4.039 -17.427 7.171 1.00 90.12 85 PHE A C 1
ATOM 636 O O . PHE A 1 85 ? 4.412 -16.899 6.119 1.00 90.12 85 PHE A O 1
ATOM 643 N N . ALA A 1 86 ? 2.761 -17.417 7.557 1.00 86.38 86 ALA A N 1
ATOM 644 C CA . ALA A 1 86 ? 1.746 -16.637 6.855 1.00 86.38 86 ALA A CA 1
ATOM 645 C C . ALA A 1 86 ? 2.009 -15.133 7.013 1.00 86.38 86 ALA A C 1
ATOM 647 O O . ALA A 1 86 ? 2.004 -14.401 6.022 1.00 86.38 86 ALA A O 1
ATOM 648 N N . ASP A 1 87 ? 2.318 -14.701 8.237 1.00 86.62 87 ASP A N 1
ATOM 649 C CA . ASP A 1 87 ? 2.659 -13.319 8.579 1.00 86.62 87 ASP A CA 1
ATOM 650 C C . ASP A 1 87 ? 3.882 -12.832 7.810 1.00 86.62 87 ASP A C 1
ATOM 652 O O . ASP A 1 87 ? 3.819 -11.811 7.121 1.00 86.62 87 ASP A O 1
ATOM 656 N N . LEU A 1 88 ? 4.952 -13.623 7.829 1.00 90.88 88 LEU A N 1
ATOM 657 C CA . LEU A 1 88 ? 6.179 -13.324 7.105 1.00 90.88 88 LEU A CA 1
ATOM 658 C C . LEU A 1 88 ? 5.954 -13.267 5.588 1.00 90.88 88 LEU A C 1
ATOM 660 O O . LEU A 1 88 ? 6.500 -12.395 4.922 1.00 90.88 88 LEU A O 1
ATOM 664 N N . SER A 1 89 ? 5.127 -14.158 5.033 1.00 89.81 89 SER A N 1
ATOM 665 C CA . SER A 1 89 ? 4.821 -14.150 3.595 1.00 89.81 89 SER A CA 1
ATOM 666 C C . SER A 1 89 ? 4.116 -12.866 3.158 1.00 89.81 89 SER A C 1
ATOM 668 O O . SER A 1 89 ? 4.473 -12.290 2.130 1.00 89.81 89 SER A O 1
ATOM 670 N N . PHE A 1 90 ? 3.129 -12.413 3.938 1.00 87.81 90 PHE A N 1
ATOM 671 C CA . PHE A 1 90 ? 2.418 -11.162 3.674 1.00 87.81 90 PHE A CA 1
ATOM 672 C C . PHE A 1 90 ? 3.373 -9.964 3.757 1.00 87.81 90 PHE A C 1
ATOM 674 O O . PHE A 1 90 ? 3.409 -9.128 2.855 1.00 87.81 90 PHE A O 1
ATOM 681 N N . PHE A 1 91 ? 4.211 -9.930 4.796 1.00 89.56 91 PHE A N 1
ATOM 682 C CA . PHE A 1 91 ? 5.192 -8.868 5.008 1.00 89.56 91 PHE A CA 1
ATOM 683 C C . PHE A 1 91 ? 6.241 -8.786 3.888 1.00 89.56 91 PHE A C 1
ATOM 685 O O . PHE A 1 91 ? 6.541 -7.696 3.402 1.00 89.56 91 PHE A O 1
ATOM 692 N N . ILE A 1 92 ? 6.751 -9.933 3.417 1.00 90.94 92 ILE A N 1
ATOM 693 C CA . ILE A 1 92 ? 7.658 -9.990 2.259 1.00 90.94 92 ILE A CA 1
ATOM 694 C C . ILE A 1 92 ? 6.974 -9.402 1.020 1.00 90.94 92 ILE A C 1
ATOM 696 O O . ILE A 1 92 ? 7.583 -8.593 0.322 1.00 90.94 92 ILE A O 1
ATOM 700 N N . GLY A 1 93 ? 5.714 -9.770 0.761 1.00 88.06 93 GLY A N 1
ATOM 701 C CA . GLY A 1 93 ? 4.938 -9.214 -0.349 1.00 88.06 93 GLY A CA 1
ATOM 702 C C . GLY A 1 93 ? 4.828 -7.689 -0.276 1.00 88.06 93 GLY A C 1
ATOM 703 O O . GLY A 1 93 ? 5.120 -7.009 -1.259 1.00 88.06 93 GLY A O 1
ATOM 704 N N . PHE A 1 94 ? 4.495 -7.157 0.901 1.00 88.06 94 PHE A N 1
ATOM 705 C CA . PHE A 1 94 ? 4.368 -5.719 1.146 1.00 88.06 94 PHE A CA 1
ATOM 706 C C . PHE A 1 94 ? 5.685 -4.949 0.934 1.00 88.06 94 PHE A C 1
ATOM 708 O O . PHE A 1 94 ? 5.686 -3.914 0.267 1.00 88.06 94 PHE A O 1
ATOM 715 N N . ILE A 1 95 ? 6.815 -5.458 1.440 1.00 89.38 95 ILE A N 1
ATOM 716 C CA . ILE A 1 95 ? 8.130 -4.804 1.289 1.00 89.38 95 ILE A CA 1
ATOM 717 C C . ILE A 1 95 ? 8.631 -4.852 -0.154 1.00 89.38 95 ILE A C 1
ATOM 719 O O . ILE A 1 95 ? 9.187 -3.878 -0.664 1.00 89.38 95 ILE A O 1
ATOM 723 N N . VAL A 1 96 ? 8.474 -5.998 -0.814 1.00 91.56 96 VAL A N 1
ATOM 724 C CA . VAL A 1 96 ? 9.027 -6.218 -2.156 1.00 91.56 96 VAL A CA 1
ATOM 725 C C . VAL A 1 96 ? 8.201 -5.508 -3.222 1.00 91.56 96 VAL A C 1
ATOM 727 O O . VAL A 1 96 ? 8.752 -5.108 -4.246 1.00 91.56 96 VAL A O 1
ATOM 730 N N . TYR A 1 97 ? 6.905 -5.309 -2.979 1.00 92.25 97 TYR A N 1
ATOM 731 C CA . TYR A 1 97 ? 5.962 -4.700 -3.913 1.00 92.25 97 TYR A CA 1
ATOM 732 C C . TYR A 1 97 ? 6.480 -3.442 -4.639 1.00 92.25 97 TYR A C 1
ATOM 734 O O . TYR A 1 97 ? 6.537 -3.485 -5.872 1.00 92.25 97 TYR A O 1
ATOM 742 N N . PRO A 1 98 ? 6.896 -2.348 -3.965 1.00 92.94 98 PRO A N 1
ATOM 743 C CA . PRO A 1 98 ? 7.355 -1.147 -4.665 1.00 92.94 98 PRO A CA 1
ATOM 744 C C . PRO A 1 98 ? 8.651 -1.390 -5.457 1.00 92.94 98 PRO A C 1
ATOM 746 O O . PRO A 1 98 ? 8.767 -0.949 -6.603 1.00 92.94 98 PRO A O 1
ATOM 749 N N . GLY A 1 99 ? 9.610 -2.134 -4.894 1.00 91.38 99 GLY A N 1
ATOM 750 C CA . GLY A 1 99 ? 10.903 -2.407 -5.535 1.00 91.38 99 GLY A CA 1
ATOM 751 C C . GLY A 1 99 ? 10.792 -3.306 -6.772 1.00 91.38 99 GLY A C 1
ATOM 752 O O . GLY A 1 99 ? 11.367 -3.005 -7.824 1.00 91.38 99 GLY A O 1
ATOM 753 N N . ALA A 1 100 ? 10.005 -4.379 -6.675 1.00 93.81 100 ALA A N 1
ATOM 754 C CA . ALA A 1 100 ? 9.694 -5.263 -7.793 1.00 93.81 100 ALA A CA 1
ATOM 755 C C . ALA A 1 100 ? 8.917 -4.516 -8.884 1.00 93.81 100 ALA A C 1
ATOM 757 O O . ALA A 1 100 ? 9.314 -4.566 -10.047 1.00 93.81 100 ALA A O 1
ATOM 758 N N . SER A 1 101 ? 7.877 -3.759 -8.512 1.00 95.56 101 SER A N 1
ATOM 759 C CA . SER A 1 101 ? 7.074 -2.971 -9.460 1.00 95.56 101 SER A CA 1
ATOM 760 C C . SER A 1 101 ? 7.927 -1.974 -10.238 1.00 95.56 101 SER A C 1
ATOM 762 O O . SER A 1 101 ? 7.846 -1.917 -11.463 1.00 95.56 101 SER A O 1
ATOM 764 N N . THR A 1 102 ? 8.811 -1.248 -9.553 1.00 93.81 102 THR A N 1
ATOM 765 C CA . THR A 1 102 ? 9.729 -0.300 -10.199 1.00 93.81 102 THR A CA 1
ATOM 766 C C . THR A 1 102 ? 10.634 -1.005 -11.203 1.00 93.81 102 THR A C 1
ATOM 768 O O . THR A 1 102 ? 10.737 -0.579 -12.350 1.00 93.81 102 THR A O 1
ATOM 771 N N . THR A 1 103 ? 11.246 -2.120 -10.795 1.00 92.88 103 THR A N 1
ATOM 772 C CA . THR A 1 103 ? 12.157 -2.892 -11.650 1.00 92.88 103 THR A CA 1
ATOM 773 C C . THR A 1 103 ? 11.423 -3.418 -12.886 1.00 92.88 103 THR A C 1
ATOM 775 O O . THR A 1 103 ? 11.922 -3.309 -13.994 1.00 92.88 103 THR A O 1
ATOM 778 N N . ILE A 1 104 ? 10.186 -3.894 -12.751 1.00 96.06 104 ILE A N 1
ATOM 779 C CA . ILE A 1 104 ? 9.393 -4.340 -13.905 1.00 96.06 104 ILE A CA 1
ATOM 780 C C . ILE A 1 104 ? 9.113 -3.186 -14.880 1.00 96.06 104 ILE A C 1
ATOM 782 O O . ILE A 1 104 ? 9.239 -3.368 -16.087 1.00 96.06 104 ILE A O 1
ATOM 786 N N . PHE A 1 105 ? 8.760 -1.994 -14.391 1.00 95.25 105 PHE A N 1
ATOM 787 C CA . PHE A 1 105 ? 8.520 -0.835 -15.264 1.00 95.25 105 PHE A CA 1
ATOM 788 C C . PHE A 1 105 ? 9.795 -0.375 -15.979 1.00 95.25 105 PHE A C 1
ATOM 790 O O . PHE A 1 105 ? 9.752 -0.046 -17.164 1.00 95.25 105 PHE A O 1
ATOM 797 N N . MET A 1 106 ? 10.934 -0.402 -15.284 1.00 93.44 106 MET A N 1
ATOM 798 C CA . MET A 1 106 ? 12.239 -0.046 -15.846 1.00 93.44 106 MET A CA 1
ATOM 799 C C . MET A 1 106 ? 12.632 -0.941 -17.036 1.00 93.44 106 MET A C 1
ATOM 801 O O . MET A 1 106 ? 13.258 -0.442 -17.971 1.00 93.44 106 MET A O 1
ATOM 805 N N . PHE A 1 107 ? 12.216 -2.215 -17.056 1.00 94.62 107 PHE A N 1
ATOM 806 C CA . PHE A 1 107 ? 12.492 -3.146 -18.160 1.00 94.62 107 PHE A CA 1
ATOM 807 C C . PHE A 1 107 ? 11.936 -2.654 -19.506 1.00 94.62 107 PHE A C 1
ATOM 809 O O . PHE A 1 107 ? 12.553 -2.844 -20.557 1.00 94.62 107 PHE A O 1
ATOM 816 N N . PHE A 1 108 ? 10.773 -2.002 -19.488 1.00 94.31 108 PHE A N 1
ATOM 817 C CA . PHE A 1 108 ? 10.102 -1.533 -20.700 1.00 94.31 108 PHE A CA 1
ATOM 818 C C . PHE A 1 108 ? 10.637 -0.186 -21.209 1.00 94.31 108 PHE A C 1
ATOM 820 O O . PHE A 1 108 ? 10.207 0.277 -22.264 1.00 94.31 108 PHE A O 1
ATOM 827 N N . MET A 1 109 ? 11.559 0.458 -20.485 1.00 92.56 109 MET A N 1
ATOM 828 C CA . MET A 1 109 ? 12.088 1.768 -20.868 1.00 92.56 109 MET A CA 1
ATOM 829 C C . MET A 1 109 ? 13.311 1.646 -21.779 1.00 92.56 109 MET A C 1
ATOM 831 O O . MET A 1 109 ? 14.385 1.215 -21.349 1.00 92.56 109 MET A O 1
ATOM 835 N N . GLY A 1 110 ? 13.156 2.096 -23.024 1.00 89.31 110 GLY A N 1
ATOM 836 C CA . GLY A 1 110 ? 14.232 2.219 -24.007 1.00 89.31 110 GLY A CA 1
ATOM 837 C C . GLY A 1 110 ? 14.631 3.671 -24.281 1.00 89.31 110 GLY A C 1
ATOM 838 O O . GLY A 1 110 ? 13.816 4.588 -24.172 1.00 89.31 110 GLY A O 1
ATOM 839 N N . GLU A 1 111 ? 15.885 3.869 -24.673 1.00 88.25 111 GLU A N 1
ATOM 840 C CA . GLU A 1 111 ? 16.421 5.120 -25.209 1.00 88.25 111 GLU A CA 1
ATOM 841 C C . GLU A 1 111 ? 17.085 4.844 -26.556 1.00 88.25 111 GLU A C 1
ATOM 843 O O . GLU A 1 111 ? 17.806 3.860 -26.716 1.00 88.25 111 GLU A O 1
ATOM 848 N N . THR A 1 112 ? 16.814 5.705 -27.536 1.00 88.19 112 THR A N 1
ATOM 849 C CA . THR A 1 112 ? 17.402 5.587 -28.875 1.00 88.19 112 THR A CA 1
ATOM 850 C C . THR A 1 112 ? 18.583 6.533 -28.987 1.00 88.19 112 THR A C 1
ATOM 852 O O . THR A 1 112 ? 18.435 7.731 -28.749 1.00 88.19 112 THR A O 1
ATOM 855 N N . PHE A 1 113 ? 19.736 5.993 -29.367 1.00 84.31 113 PHE A N 1
ATOM 856 C CA . PHE A 1 113 ? 20.949 6.748 -29.648 1.00 84.31 113 PHE A CA 1
ATOM 857 C C . PHE A 1 113 ? 21.223 6.692 -31.150 1.00 84.31 113 PHE A C 1
ATOM 859 O O . PHE A 1 113 ? 21.343 5.610 -31.715 1.00 84.31 113 PHE A O 1
ATOM 866 N N . GLY A 1 114 ? 21.314 7.849 -31.800 1.00 78.44 114 GLY A N 1
ATOM 867 C CA . GLY A 1 114 ? 21.684 7.947 -33.212 1.00 78.44 114 GLY A CA 1
ATOM 868 C C . GLY A 1 114 ? 21.896 9.396 -33.639 1.00 78.44 114 GLY A C 1
ATOM 869 O O . GLY A 1 114 ? 21.188 10.290 -33.164 1.00 78.44 114 GLY A O 1
ATOM 870 N N . GLY A 1 115 ? 22.891 9.633 -34.498 1.00 73.62 115 GLY A N 1
ATOM 871 C CA . GLY A 1 115 ? 23.097 10.919 -35.162 1.00 73.62 115 GLY A CA 1
ATOM 872 C C . GLY A 1 115 ? 22.201 11.103 -36.397 1.00 73.62 115 GLY A C 1
ATOM 873 O O . GLY A 1 115 ? 21.552 10.157 -36.852 1.00 73.62 115 GLY A O 1
ATOM 874 N N . PRO A 1 116 ? 22.148 12.315 -36.983 1.00 65.00 116 PRO A N 1
ATOM 875 C CA . PRO A 1 116 ? 21.439 12.541 -38.240 1.00 65.00 116 PRO A CA 1
ATOM 876 C C . PRO A 1 116 ? 22.010 11.644 -39.353 1.00 65.00 116 PRO A C 1
ATOM 878 O O . PRO A 1 116 ? 23.148 11.834 -39.772 1.00 65.00 116 PRO A O 1
ATOM 881 N N . GLY A 1 117 ? 21.213 10.692 -39.847 1.00 70.19 117 GLY A N 1
ATOM 882 C CA . GLY A 1 117 ? 21.594 9.792 -40.945 1.00 70.19 117 GLY A CA 1
ATOM 883 C C . GLY A 1 117 ? 22.209 8.448 -40.533 1.00 70.19 117 GLY A C 1
ATOM 884 O O . GLY A 1 117 ? 22.620 7.702 -41.417 1.00 70.19 117 GLY A O 1
ATOM 885 N N . GLU A 1 118 ? 22.255 8.122 -39.238 1.00 78.06 118 GLU A N 1
ATOM 886 C CA . GLU A 1 118 ? 22.656 6.797 -38.742 1.00 78.06 118 GLU A CA 1
ATOM 887 C C . GLU A 1 118 ? 21.427 5.943 -38.393 1.00 78.06 118 GLU A C 1
ATOM 889 O O . GLU A 1 118 ? 20.421 6.459 -37.897 1.00 78.06 118 GLU A O 1
ATOM 894 N N . ASP A 1 119 ? 21.519 4.627 -38.609 1.00 73.12 119 ASP A N 1
ATOM 895 C CA . ASP A 1 119 ? 20.548 3.667 -38.080 1.00 73.12 119 ASP A CA 1
ATOM 896 C C . ASP A 1 119 ? 20.677 3.660 -36.548 1.00 73.12 119 ASP A C 1
ATOM 898 O O . ASP A 1 119 ? 21.583 3.050 -35.981 1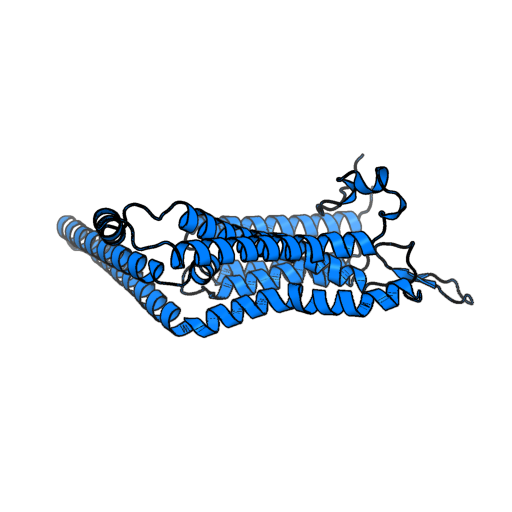.00 73.12 119 ASP A O 1
ATOM 902 N N . GLY A 1 120 ? 19.819 4.426 -35.871 1.00 80.75 120 GLY A N 1
ATOM 903 C CA . GLY A 1 120 ? 19.872 4.582 -34.419 1.00 80.75 120 GLY A CA 1
ATOM 904 C C . GLY A 1 120 ? 19.702 3.251 -33.680 1.00 80.75 120 GLY A C 1
ATOM 905 O O . GLY A 1 120 ? 18.879 2.415 -34.052 1.00 80.75 120 GLY A O 1
ATOM 906 N N . VAL A 1 121 ? 20.451 3.069 -32.592 1.00 86.31 121 VAL A N 1
ATOM 907 C CA . VAL A 1 121 ? 20.374 1.881 -31.733 1.00 86.31 121 VAL A CA 1
ATOM 908 C C . VAL A 1 121 ? 19.512 2.195 -30.515 1.00 86.31 121 VAL A C 1
ATOM 910 O O . VAL A 1 121 ? 19.791 3.127 -29.757 1.00 86.31 121 VAL A O 1
ATOM 913 N N . THR A 1 122 ? 18.458 1.405 -30.303 1.00 89.50 122 THR A N 1
ATOM 914 C CA . THR A 1 122 ? 17.602 1.514 -29.116 1.00 89.50 122 THR A CA 1
ATOM 915 C C . THR A 1 122 ? 18.055 0.537 -28.034 1.00 89.50 122 THR A C 1
ATOM 917 O O . THR A 1 122 ? 17.840 -0.677 -28.134 1.00 89.50 122 THR A O 1
ATOM 920 N N . VAL A 1 123 ? 18.632 1.071 -26.962 1.00 91.06 123 VAL A N 1
ATOM 921 C CA . VAL A 1 123 ? 19.100 0.313 -25.790 1.00 91.06 123 VAL A CA 1
ATOM 922 C C . VAL A 1 123 ? 18.194 0.550 -24.588 1.00 91.06 123 VAL A C 1
ATOM 924 O O . VAL A 1 123 ? 17.422 1.509 -24.557 1.00 91.06 123 VAL A O 1
ATOM 927 N N . MET A 1 124 ? 18.260 -0.319 -23.583 1.00 89.12 124 MET A N 1
ATOM 928 C CA . MET A 1 124 ? 17.535 -0.089 -22.334 1.00 89.12 124 MET A CA 1
ATOM 929 C C . MET A 1 124 ? 18.094 1.134 -21.598 1.00 89.12 124 MET A C 1
ATOM 931 O O . MET A 1 124 ? 19.307 1.313 -21.486 1.00 89.12 124 MET A O 1
ATOM 935 N N . ARG A 1 125 ? 17.204 1.955 -21.030 1.00 86.88 125 ARG A N 1
ATOM 936 C CA . ARG A 1 125 ? 17.585 3.170 -20.287 1.00 86.88 125 ARG A CA 1
ATOM 937 C C . ARG A 1 125 ? 18.472 2.855 -19.077 1.00 86.88 125 ARG A C 1
ATOM 939 O O . ARG A 1 125 ? 19.450 3.552 -18.824 1.00 86.88 125 ARG A O 1
ATOM 946 N N . PHE A 1 126 ? 18.114 1.812 -18.328 1.00 84.62 126 PHE A N 1
ATOM 947 C CA . PHE A 1 126 ? 18.756 1.455 -17.057 1.00 84.62 126 PHE A CA 1
ATOM 948 C C . PHE A 1 126 ? 19.997 0.574 -17.211 1.00 84.62 126 PHE A C 1
ATOM 950 O O . PHE A 1 126 ? 20.855 0.580 -16.333 1.00 84.62 126 PHE A O 1
ATOM 957 N N . ASP A 1 127 ? 20.109 -0.147 -18.325 1.00 86.44 127 ASP A N 1
ATOM 958 C CA . ASP A 1 127 ? 21.274 -0.958 -18.663 1.00 86.44 127 ASP A CA 1
ATOM 959 C C . ASP A 1 127 ? 21.565 -0.831 -20.158 1.00 86.44 127 ASP A C 1
ATOM 961 O O . ASP A 1 127 ? 21.032 -1.552 -21.002 1.00 86.44 127 ASP A O 1
ATOM 965 N N . ARG A 1 128 ? 22.433 0.128 -20.482 1.00 85.75 128 ARG A N 1
ATOM 966 C CA . ARG A 1 128 ? 22.784 0.472 -21.864 1.00 85.75 128 ARG A CA 1
ATOM 967 C C . ARG A 1 128 ? 23.569 -0.627 -22.582 1.00 85.75 128 ARG A C 1
ATOM 969 O O . ARG A 1 128 ? 23.793 -0.499 -23.779 1.00 85.75 128 ARG A O 1
ATOM 976 N N . SER A 1 129 ? 23.989 -1.685 -21.882 1.00 85.12 129 SER A N 1
ATOM 977 C CA . SER A 1 129 ? 24.632 -2.842 -22.513 1.00 85.12 129 SER A CA 1
ATOM 978 C C . SER A 1 129 ? 23.643 -3.731 -23.279 1.00 85.12 129 SER A C 1
ATOM 980 O O . SER A 1 129 ? 24.064 -4.568 -24.077 1.00 85.12 129 SER A O 1
ATOM 982 N N . ILE A 1 130 ? 22.333 -3.550 -23.063 1.00 86.19 130 ILE A N 1
ATOM 983 C CA . ILE A 1 130 ? 21.286 -4.396 -23.636 1.00 86.19 130 ILE A CA 1
ATOM 984 C C . ILE A 1 130 ? 20.497 -3.626 -24.695 1.00 86.19 130 ILE A C 1
ATOM 986 O O . ILE A 1 130 ? 19.766 -2.677 -24.402 1.00 86.19 130 ILE A O 1
ATOM 990 N N . GLU A 1 131 ? 20.573 -4.097 -25.936 1.00 89.88 131 GLU A N 1
ATOM 991 C CA . GLU A 1 131 ? 19.725 -3.622 -27.026 1.00 89.88 131 GLU A CA 1
ATOM 992 C C . GLU A 1 131 ? 18.303 -4.184 -26.907 1.00 89.88 131 GLU A C 1
ATOM 994 O O . GLU A 1 131 ? 18.099 -5.398 -26.786 1.00 89.88 131 GLU A O 1
ATOM 999 N N . THR A 1 132 ? 17.300 -3.315 -27.031 1.00 89.00 132 THR A N 1
ATOM 1000 C CA . THR A 1 132 ? 15.874 -3.705 -27.017 1.00 89.00 132 THR A CA 1
ATOM 1001 C C . THR A 1 132 ? 15.484 -4.553 -28.236 1.00 89.00 132 THR A C 1
ATOM 1003 O O . THR A 1 132 ? 14.528 -5.330 -28.201 1.00 89.00 132 THR A O 1
ATOM 1006 N N . GLY A 1 133 ? 16.259 -4.463 -29.322 1.00 88.44 133 GLY A N 1
ATOM 1007 C CA . GLY A 1 133 ? 16.105 -5.295 -30.514 1.00 88.44 133 GLY A CA 1
ATOM 1008 C C . GLY A 1 133 ? 16.628 -6.728 -30.358 1.00 88.44 133 GLY A C 1
ATOM 1009 O O . GLY A 1 133 ? 16.238 -7.595 -31.154 1.00 88.44 133 GLY A O 1
ATOM 1010 N N . SER A 1 134 ? 17.467 -6.985 -29.347 1.00 90.19 134 SER A N 1
ATOM 1011 C CA . SER A 1 134 ? 18.156 -8.263 -29.152 1.00 90.19 134 SER A CA 1
ATOM 1012 C C . SER A 1 134 ? 17.192 -9.430 -28.902 1.00 90.19 134 SER A C 1
ATOM 1014 O O . SER A 1 134 ? 16.100 -9.275 -28.346 1.00 90.19 134 SER A O 1
ATOM 1016 N N . ALA A 1 135 ? 17.607 -10.639 -29.295 1.00 92.62 135 ALA A N 1
ATOM 1017 C CA . ALA A 1 135 ? 16.829 -11.856 -29.051 1.00 92.62 135 ALA A CA 1
ATOM 1018 C C . ALA A 1 135 ? 16.623 -12.117 -27.548 1.00 92.62 135 ALA A C 1
ATOM 1020 O O . ALA A 1 135 ? 15.549 -12.559 -27.144 1.00 92.62 135 ALA A O 1
ATOM 1021 N N . LEU A 1 136 ? 17.627 -11.790 -26.723 1.00 89.19 136 LEU A N 1
ATOM 1022 C CA . LEU A 1 136 ? 17.556 -11.920 -25.269 1.00 89.19 136 LEU A CA 1
ATOM 1023 C C . LEU A 1 136 ? 16.471 -11.011 -24.678 1.00 89.19 136 LEU A C 1
ATOM 1025 O O . LEU A 1 136 ? 15.622 -11.498 -23.937 1.00 89.19 136 LEU A O 1
ATOM 1029 N N . TYR A 1 137 ? 16.448 -9.723 -25.042 1.00 92.19 137 TYR A N 1
ATOM 1030 C CA . TYR A 1 137 ? 15.423 -8.790 -24.563 1.00 92.19 137 TYR A CA 1
ATOM 1031 C C . TYR A 1 137 ? 14.014 -9.281 -24.916 1.00 92.19 137 TYR A C 1
ATOM 1033 O O . TYR A 1 137 ? 13.148 -9.395 -24.047 1.00 92.19 137 TYR A O 1
ATOM 1041 N N . LYS A 1 138 ? 13.805 -9.669 -26.181 1.00 94.31 138 LYS A N 1
ATOM 1042 C CA . LYS A 1 138 ? 12.516 -10.183 -26.670 1.00 94.31 138 LYS A CA 1
ATOM 1043 C C . LYS A 1 138 ? 12.068 -11.457 -25.950 1.00 94.31 138 LYS A C 1
ATOM 1045 O O . LYS A 1 138 ? 10.875 -11.615 -25.702 1.00 94.31 138 LYS A O 1
ATOM 1050 N N . ALA A 1 139 ? 13.000 -12.331 -25.568 1.00 94.12 139 ALA A N 1
ATOM 1051 C CA . ALA A 1 139 ? 12.696 -13.534 -24.793 1.00 94.12 139 ALA A CA 1
ATOM 1052 C C . ALA A 1 139 ? 12.212 -13.225 -23.361 1.00 94.12 139 ALA A C 1
ATOM 1054 O O . ALA A 1 139 ? 11.424 -13.991 -22.807 1.00 94.12 139 ALA A O 1
ATOM 1055 N N . PHE A 1 140 ? 12.632 -12.097 -22.776 1.00 94.94 140 PHE A N 1
ATOM 1056 C CA . PHE A 1 140 ? 12.230 -11.674 -21.429 1.00 94.94 140 PHE A CA 1
ATOM 1057 C C . PHE A 1 140 ? 10.929 -10.857 -21.384 1.00 94.94 140 PHE A C 1
ATOM 1059 O O . PHE A 1 140 ? 10.327 -10.753 -20.317 1.00 94.94 140 PHE A O 1
ATOM 1066 N N . ILE A 1 141 ? 10.432 -10.343 -22.515 1.00 96.06 141 ILE A N 1
ATOM 1067 C CA . ILE A 1 141 ? 9.136 -9.639 -22.591 1.00 96.06 141 ILE A CA 1
ATOM 1068 C C . ILE A 1 141 ? 7.983 -10.437 -21.948 1.00 96.06 141 ILE A C 1
ATOM 1070 O O . ILE A 1 141 ? 7.315 -9.882 -21.073 1.00 96.06 141 ILE A O 1
ATOM 1074 N N . PRO A 1 142 ? 7.721 -11.714 -22.307 1.00 97.38 142 PRO A N 1
ATOM 1075 C CA . PRO A 1 142 ? 6.627 -12.466 -21.689 1.00 97.38 142 PRO A CA 1
ATOM 1076 C C . PRO A 1 142 ? 6.812 -12.631 -20.175 1.00 97.38 142 PRO A C 1
ATOM 1078 O O . PRO A 1 142 ? 5.840 -12.535 -19.429 1.00 97.38 142 PRO A O 1
ATOM 1081 N N . TYR A 1 143 ? 8.051 -12.811 -19.707 1.00 96.69 143 TYR A N 1
ATOM 1082 C CA . TYR A 1 143 ? 8.361 -12.872 -18.278 1.00 96.69 143 TYR A CA 1
ATOM 1083 C C . TYR A 1 143 ? 8.018 -11.551 -17.570 1.00 96.69 143 TYR A C 1
ATOM 1085 O O . TYR A 1 143 ? 7.311 -11.554 -16.560 1.00 96.69 143 TYR A O 1
ATOM 1093 N N . ALA A 1 144 ? 8.463 -10.418 -18.120 1.00 96.31 144 ALA A N 1
ATOM 1094 C CA . ALA A 1 144 ? 8.203 -9.097 -17.554 1.00 96.31 144 ALA A CA 1
ATOM 1095 C C . ALA A 1 144 ? 6.701 -8.760 -17.528 1.00 96.31 144 ALA A C 1
ATOM 1097 O O . ALA A 1 144 ? 6.220 -8.193 -16.547 1.00 96.31 144 ALA A O 1
ATOM 1098 N N . LEU A 1 145 ? 5.942 -9.165 -18.554 1.00 97.50 145 LEU A N 1
ATOM 1099 C CA . LEU A 1 145 ? 4.484 -9.000 -18.591 1.00 97.50 145 LEU A CA 1
ATOM 1100 C C . LEU A 1 145 ? 3.777 -9.816 -17.501 1.00 97.50 145 LEU A C 1
ATOM 1102 O O . LEU A 1 145 ? 2.893 -9.292 -16.824 1.00 97.50 145 LEU A O 1
ATOM 1106 N N . VAL A 1 146 ? 4.184 -11.070 -17.278 1.00 97.62 146 VAL A N 1
ATOM 1107 C CA . VAL A 1 146 ? 3.644 -11.882 -16.173 1.00 97.62 146 VAL A CA 1
ATOM 1108 C C . VAL A 1 146 ? 3.937 -11.212 -14.830 1.00 97.62 146 VAL A C 1
ATOM 1110 O O . VAL A 1 146 ? 3.033 -11.063 -14.009 1.00 97.62 146 VAL A O 1
ATOM 1113 N N . MET A 1 147 ? 5.167 -10.741 -14.618 1.00 96.94 147 MET A N 1
ATOM 1114 C CA . MET A 1 147 ? 5.535 -10.064 -13.371 1.00 96.94 147 MET A CA 1
ATOM 1115 C C . MET A 1 147 ? 4.791 -8.733 -13.181 1.00 96.94 147 MET A C 1
ATOM 1117 O O . MET A 1 147 ? 4.411 -8.415 -12.055 1.00 96.94 147 MET A O 1
ATOM 1121 N N . MET A 1 148 ? 4.501 -7.994 -14.257 1.00 96.12 148 MET A N 1
ATOM 1122 C CA . MET A 1 148 ? 3.674 -6.778 -14.219 1.00 96.12 148 MET A CA 1
ATOM 1123 C C . MET A 1 148 ? 2.252 -7.065 -13.726 1.00 96.12 148 MET A C 1
ATOM 1125 O O . MET A 1 148 ? 1.7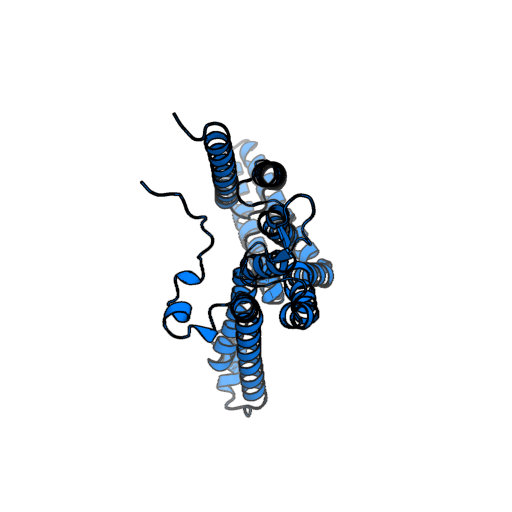10 -6.313 -12.912 1.00 96.12 148 MET A O 1
ATOM 1129 N N . VAL A 1 149 ? 1.661 -8.170 -14.184 1.00 96.44 149 VAL A N 1
ATOM 1130 C CA . VAL A 1 149 ? 0.342 -8.607 -13.716 1.00 96.44 149 VAL A CA 1
ATOM 1131 C C . VAL A 1 149 ? 0.403 -9.073 -12.263 1.00 96.44 149 VAL A C 1
ATOM 1133 O O . VAL A 1 149 ? -0.511 -8.772 -11.508 1.00 96.44 149 VAL A O 1
ATOM 1136 N N . LEU A 1 150 ? 1.462 -9.768 -11.843 1.00 95.12 150 LEU A N 1
ATOM 1137 C CA . LEU A 1 150 ? 1.569 -10.298 -10.480 1.00 95.12 150 LEU A CA 1
ATOM 1138 C C . LEU A 1 150 ? 1.808 -9.216 -9.418 1.00 95.12 150 LEU A C 1
ATOM 1140 O O . LEU A 1 150 ? 1.180 -9.263 -8.362 1.00 95.12 150 LEU A O 1
ATOM 1144 N N . TYR A 1 151 ? 2.696 -8.255 -9.683 1.00 94.75 151 TYR A N 1
ATOM 1145 C CA . TYR A 1 151 ? 3.134 -7.278 -8.682 1.00 94.75 151 TYR A CA 1
ATOM 1146 C C . TYR A 1 151 ? 2.348 -5.959 -8.767 1.00 94.75 151 TYR A C 1
ATOM 1148 O O . TYR A 1 151 ? 1.460 -5.780 -7.930 1.00 94.75 151 TYR A O 1
ATOM 1156 N N . PRO A 1 152 ? 2.592 -5.062 -9.751 1.00 95.19 152 PRO A N 1
ATOM 1157 C CA . PRO A 1 152 ? 1.879 -3.791 -9.843 1.00 95.19 152 PRO A CA 1
ATOM 1158 C C . PRO A 1 152 ? 0.350 -3.909 -9.846 1.00 95.19 152 PRO A C 1
ATOM 1160 O O . PRO A 1 152 ? -0.334 -3.063 -9.286 1.00 95.19 152 PRO A O 1
ATOM 1163 N N . ILE A 1 153 ? -0.202 -4.938 -10.493 1.00 95.19 153 ILE A N 1
ATOM 1164 C CA . ILE A 1 153 ? -1.659 -5.091 -10.637 1.00 95.19 153 ILE A CA 1
ATOM 1165 C C . ILE A 1 153 ? -2.206 -6.097 -9.621 1.00 95.19 153 ILE A C 1
ATOM 1167 O O . ILE A 1 153 ? -3.210 -5.841 -8.957 1.00 95.19 153 ILE A O 1
ATOM 1171 N N . GLY A 1 154 ? -1.542 -7.242 -9.481 1.00 93.75 154 GLY A N 1
ATOM 1172 C CA . GLY A 1 154 ? -2.044 -8.381 -8.724 1.00 93.75 154 GLY A CA 1
ATOM 1173 C C . GLY A 1 154 ? -2.182 -8.103 -7.236 1.00 93.75 154 GLY A C 1
ATOM 1174 O O . GLY A 1 154 ? -3.210 -8.453 -6.663 1.00 93.75 154 GLY A O 1
ATOM 1175 N N . ILE A 1 155 ? -1.207 -7.428 -6.619 1.00 93.25 155 ILE A N 1
ATOM 1176 C CA . ILE A 1 155 ? -1.245 -7.126 -5.180 1.00 93.25 155 ILE A CA 1
ATOM 1177 C C . ILE A 1 155 ? -2.400 -6.163 -4.837 1.00 93.25 155 ILE A C 1
ATOM 1179 O O . ILE A 1 155 ? -3.238 -6.541 -4.012 1.00 93.25 155 ILE A O 1
ATOM 1183 N N . PRO A 1 156 ? -2.552 -4.990 -5.493 1.00 94.12 156 PRO A N 1
ATOM 1184 C CA . PRO A 1 156 ? -3.696 -4.109 -5.246 1.00 94.12 156 PRO A CA 1
ATOM 1185 C C . PRO A 1 156 ? -5.045 -4.778 -5.511 1.00 94.12 156 PRO A C 1
ATOM 1187 O O . PRO A 1 156 ? -5.975 -4.629 -4.719 1.00 94.12 156 PRO A O 1
ATOM 1190 N N . VAL A 1 157 ? -5.160 -5.548 -6.601 1.00 95.31 157 VAL A N 1
ATOM 1191 C CA . VAL A 1 157 ? -6.399 -6.267 -6.932 1.00 95.31 157 VAL A CA 1
ATOM 1192 C C . VAL A 1 157 ? -6.704 -7.333 -5.885 1.00 95.31 157 VAL A C 1
ATOM 1194 O O . VAL A 1 157 ? -7.853 -7.457 -5.469 1.00 95.31 157 VAL A O 1
ATOM 1197 N N . GLN A 1 158 ? -5.702 -8.076 -5.413 1.00 93.00 158 GLN A N 1
ATOM 1198 C CA . GLN A 1 158 ? -5.880 -9.065 -4.354 1.00 93.00 158 GLN A CA 1
ATOM 1199 C C . GLN A 1 158 ? -6.411 -8.409 -3.076 1.00 93.00 158 GLN A C 1
ATOM 1201 O O . GLN A 1 158 ? -7.369 -8.916 -2.490 1.00 93.00 158 GLN A O 1
ATOM 1206 N N . TYR A 1 159 ? -5.834 -7.278 -2.668 1.00 93.56 159 TYR A N 1
ATOM 1207 C CA . TYR A 1 159 ? -6.293 -6.534 -1.494 1.00 93.56 159 TYR A CA 1
ATOM 1208 C C . TYR A 1 159 ? -7.717 -6.001 -1.694 1.00 93.56 159 TYR A C 1
ATOM 1210 O O . TYR A 1 159 ? -8.571 -6.185 -0.828 1.00 93.56 159 TYR A O 1
ATOM 1218 N N . ALA A 1 160 ? -8.020 -5.431 -2.862 1.00 95.44 160 ALA A N 1
ATOM 1219 C CA . ALA A 1 160 ? -9.349 -4.910 -3.173 1.00 95.44 160 ALA A CA 1
ATOM 1220 C C . ALA A 1 160 ? -10.417 -6.017 -3.188 1.00 95.44 160 ALA A C 1
ATOM 1222 O O . ALA A 1 160 ? -11.489 -5.855 -2.604 1.00 95.44 160 ALA A O 1
ATOM 1223 N N . VAL A 1 161 ? -10.122 -7.169 -3.800 1.00 95.81 161 VAL A N 1
ATOM 1224 C CA . VAL A 1 161 ? -11.006 -8.346 -3.794 1.00 95.81 161 VAL A CA 1
ATOM 1225 C C . VAL A 1 161 ? -11.220 -8.843 -2.368 1.00 95.81 161 VAL A C 1
ATOM 1227 O O . VAL A 1 161 ? -12.340 -9.200 -2.001 1.00 95.81 161 VAL A O 1
ATOM 1230 N N . MET A 1 162 ? -10.167 -8.857 -1.555 1.00 93.81 162 MET A N 1
ATOM 1231 C CA . MET A 1 162 ? -10.243 -9.288 -0.169 1.00 93.81 162 MET A CA 1
ATOM 1232 C C . MET A 1 162 ? -11.142 -8.372 0.673 1.00 93.81 162 MET A C 1
ATOM 1234 O O . MET A 1 162 ? -12.022 -8.874 1.372 1.00 93.81 162 MET A O 1
ATOM 1238 N N . LEU A 1 163 ? -10.994 -7.052 0.553 1.00 94.50 163 LEU A N 1
ATOM 1239 C CA . LEU A 1 163 ? -11.876 -6.085 1.214 1.00 94.50 163 LEU A CA 1
ATOM 1240 C C . LEU A 1 163 ? -13.319 -6.201 0.704 1.00 94.50 163 LEU A C 1
ATOM 1242 O O . LEU A 1 163 ? -14.257 -6.251 1.493 1.00 94.50 163 LEU A O 1
ATOM 1246 N N . TYR A 1 164 ? -13.512 -6.324 -0.611 1.00 95.38 164 TYR A N 1
ATOM 1247 C CA . TYR A 1 164 ? -14.845 -6.392 -1.213 1.00 95.38 164 TYR A CA 1
ATOM 1248 C C . TYR A 1 164 ? -15.634 -7.643 -0.801 1.00 95.38 164 TYR A C 1
ATOM 1250 O O . TYR A 1 164 ? -16.855 -7.579 -0.609 1.00 95.38 164 TYR A O 1
ATOM 1258 N N . ARG A 1 165 ? -14.950 -8.787 -0.671 1.00 95.50 165 ARG A N 1
ATOM 1259 C CA . ARG A 1 165 ? -15.565 -10.055 -0.248 1.00 95.50 165 ARG A CA 1
ATOM 1260 C C . ARG A 1 165 ? -16.003 -10.032 1.212 1.00 95.50 165 ARG A C 1
ATOM 1262 O O . ARG A 1 165 ? -17.051 -10.590 1.508 1.00 95.50 165 ARG A O 1
ATOM 1269 N N . ASN A 1 166 ? -15.246 -9.364 2.080 1.00 94.75 166 ASN A N 1
ATOM 1270 C CA . ASN A 1 166 ? -15.523 -9.283 3.518 1.00 94.75 166 ASN A CA 1
ATOM 1271 C C . ASN A 1 166 ? -16.157 -7.935 3.918 1.00 94.75 166 ASN A C 1
ATOM 1273 O O . ASN A 1 166 ? -16.154 -7.557 5.085 1.00 94.75 166 ASN A O 1
ATOM 1277 N N . ARG A 1 167 ? -16.717 -7.188 2.954 1.00 94.31 167 ARG A N 1
ATOM 1278 C CA . ARG A 1 167 ? -17.258 -5.838 3.186 1.00 94.31 167 ARG A CA 1
ATOM 1279 C C . ARG A 1 167 ? -18.392 -5.796 4.210 1.00 94.31 167 ARG A C 1
ATOM 1281 O O . ARG A 1 167 ? -18.583 -4.772 4.845 1.00 94.31 167 ARG A O 1
ATOM 1288 N N . ASN A 1 168 ? -19.168 -6.875 4.329 1.00 93.38 168 ASN A N 1
ATOM 1289 C CA . ASN A 1 168 ? -20.302 -6.926 5.250 1.00 93.38 168 ASN A CA 1
ATOM 1290 C C . ASN A 1 168 ? -19.799 -7.005 6.695 1.00 93.38 168 ASN A C 1
ATOM 1292 O O . ASN A 1 168 ? -20.168 -6.161 7.498 1.00 93.38 168 ASN A O 1
ATOM 1296 N N . GLU A 1 169 ? -18.872 -7.926 6.971 1.00 92.75 169 GLU A N 1
ATOM 1297 C CA . GLU A 1 169 ? -18.215 -8.072 8.279 1.00 92.75 169 GLU A CA 1
ATOM 1298 C C . GLU A 1 169 ? -17.471 -6.785 8.676 1.00 92.75 169 GLU A C 1
ATOM 1300 O O . GLU A 1 169 ? -17.580 -6.310 9.803 1.00 92.75 169 GLU A O 1
ATOM 1305 N N . LEU A 1 170 ? -16.768 -6.155 7.724 1.00 93.75 170 LEU A N 1
ATOM 1306 C CA . LEU A 1 170 ? -16.109 -4.865 7.956 1.00 93.75 170 LEU A CA 1
ATOM 1307 C C . LEU A 1 170 ? -17.105 -3.733 8.230 1.00 93.75 170 LEU A C 1
ATOM 1309 O O . LEU A 1 170 ? -16.821 -2.863 9.046 1.00 93.75 170 LEU A O 1
ATOM 1313 N N . ASN A 1 171 ? -18.261 -3.720 7.562 1.00 93.69 171 ASN A N 1
ATOM 1314 C CA . ASN A 1 171 ? -19.284 -2.702 7.796 1.00 93.69 171 ASN A CA 1
ATOM 1315 C C . ASN A 1 171 ? -19.953 -2.865 9.165 1.00 93.69 171 ASN A C 1
ATOM 1317 O O . ASN A 1 171 ? -20.264 -1.855 9.788 1.00 93.69 171 ASN A O 1
ATOM 1321 N N . GLU A 1 172 ? -20.164 -4.096 9.632 1.00 93.00 172 GLU A N 1
ATOM 1322 C CA . GLU A 1 172 ? -20.678 -4.362 10.982 1.00 93.00 172 GLU A CA 1
ATOM 1323 C C . GLU A 1 172 ? -19.706 -3.843 12.043 1.00 93.00 172 GLU A C 1
ATOM 1325 O O . GLU A 1 172 ? -20.101 -3.057 12.905 1.00 93.00 172 GLU A O 1
ATOM 1330 N N . LEU A 1 173 ? -18.418 -4.176 11.911 1.00 93.81 173 LEU A N 1
ATOM 1331 C CA . LEU A 1 173 ? -17.369 -3.652 12.789 1.00 93.81 173 LEU A CA 1
ATOM 1332 C C . LEU A 1 173 ? -17.268 -2.124 12.729 1.00 93.81 173 LEU A C 1
ATOM 1334 O O . LEU A 1 173 ? -17.120 -1.480 13.762 1.00 93.81 173 LEU A O 1
ATOM 1338 N N . ARG A 1 174 ? -17.397 -1.537 11.534 1.00 94.25 174 ARG A N 1
ATOM 1339 C CA . ARG A 1 174 ? -17.381 -0.082 11.341 1.00 94.25 174 ARG A CA 1
ATOM 1340 C C . ARG A 1 174 ? -18.538 0.596 12.063 1.00 94.25 174 ARG A C 1
ATOM 1342 O O . ARG A 1 174 ? -18.353 1.651 12.652 1.00 94.25 174 ARG A O 1
ATOM 1349 N N . ILE A 1 175 ? -19.746 0.040 11.960 1.00 94.00 175 ILE A N 1
ATOM 1350 C CA . ILE A 1 175 ? -20.919 0.590 12.648 1.00 94.00 175 ILE A CA 1
ATOM 1351 C C . ILE A 1 175 ? -20.704 0.513 14.156 1.00 94.00 175 ILE A C 1
ATOM 1353 O O . ILE A 1 175 ? -20.940 1.513 14.821 1.00 94.00 175 ILE A O 1
ATOM 1357 N N . LEU A 1 176 ? -20.202 -0.617 14.661 1.00 93.38 176 LEU A N 1
ATOM 1358 C CA . LEU A 1 176 ? -19.910 -0.802 16.080 1.00 93.38 176 LEU A CA 1
ATOM 1359 C C . LEU A 1 176 ? -18.886 0.221 16.602 1.00 93.38 176 LEU A C 1
ATOM 1361 O O . LEU A 1 176 ? -19.157 0.905 17.585 1.00 93.38 176 LEU A O 1
ATOM 1365 N N . GLU A 1 177 ? -17.752 0.370 15.915 1.00 92.44 177 GLU A N 1
ATOM 1366 C CA . GLU A 1 177 ? -16.712 1.359 16.240 1.00 92.44 177 GLU A CA 1
ATOM 1367 C C . GLU A 1 177 ? -17.296 2.779 16.283 1.00 92.44 177 GLU A C 1
ATOM 1369 O O . GLU A 1 177 ? -17.217 3.454 17.309 1.00 92.44 177 GLU A O 1
ATOM 1374 N N . MET A 1 178 ? -18.011 3.184 15.226 1.00 92.38 178 MET A N 1
ATOM 1375 C CA . MET A 1 178 ? -18.651 4.502 15.164 1.00 92.38 178 MET A CA 1
ATOM 1376 C C . MET A 1 178 ? -19.699 4.713 16.266 1.00 92.38 178 MET A C 1
ATOM 1378 O O . MET A 1 178 ? -19.830 5.831 16.758 1.00 92.38 178 MET A O 1
ATOM 1382 N N . THR A 1 179 ? -20.474 3.687 16.645 1.00 94.06 179 THR A N 1
ATOM 1383 C CA . THR A 1 179 ? -21.468 3.818 17.725 1.00 94.06 179 THR A CA 1
ATOM 1384 C C . THR A 1 179 ? -20.807 4.032 19.078 1.00 94.06 179 THR A C 1
ATOM 1386 O O . THR A 1 179 ? -21.234 4.918 19.812 1.00 94.06 179 THR A O 1
ATOM 1389 N N . ILE A 1 180 ? -19.731 3.295 19.372 1.00 93.69 180 ILE A N 1
ATOM 1390 C CA . ILE A 1 180 ? -19.007 3.424 20.640 1.00 93.69 180 ILE A CA 1
ATOM 1391 C C . ILE A 1 180 ? -18.390 4.824 20.756 1.00 93.69 180 ILE A C 1
ATOM 1393 O O . ILE A 1 180 ? -18.548 5.493 21.779 1.00 93.69 180 ILE A O 1
ATOM 1397 N N . GLU A 1 181 ? -17.737 5.299 19.693 1.00 92.38 181 GLU A N 1
ATOM 1398 C CA . GLU A 1 181 ? -17.137 6.637 19.665 1.00 92.38 181 GLU A CA 1
ATOM 1399 C C . GLU A 1 181 ? -18.186 7.752 19.772 1.00 92.38 181 GLU A C 1
ATOM 1401 O O . GLU A 1 181 ? -17.984 8.727 20.499 1.00 92.38 181 GLU A O 1
ATOM 1406 N N . ALA A 1 182 ? -19.320 7.615 19.077 1.00 94.19 182 ALA A N 1
ATOM 1407 C CA . ALA A 1 182 ? -20.388 8.611 19.100 1.00 94.19 182 ALA A CA 1
ATOM 1408 C C . ALA A 1 182 ? -21.072 8.704 20.472 1.00 94.19 182 ALA A C 1
ATOM 1410 O O . ALA A 1 182 ? -21.324 9.813 20.947 1.00 94.19 182 ALA A O 1
ATOM 1411 N N . GLU A 1 183 ? -21.355 7.569 21.116 1.00 95.38 183 GLU A N 1
ATOM 1412 C CA . GLU A 1 183 ? -21.952 7.530 22.457 1.00 95.38 183 GLU A CA 1
ATOM 1413 C C . GLU A 1 183 ? -21.013 8.133 23.507 1.00 95.38 183 GLU A C 1
ATOM 1415 O O . GLU A 1 183 ? -21.442 8.942 24.332 1.00 95.38 183 GLU A O 1
ATOM 1420 N N . TYR A 1 184 ? -19.717 7.823 23.429 1.00 95.12 184 TYR A N 1
ATOM 1421 C CA . TYR A 1 184 ? -18.711 8.407 24.314 1.00 95.12 184 TYR A CA 1
ATOM 1422 C C . TYR A 1 184 ? -18.559 9.921 24.104 1.00 95.12 184 TYR A C 1
ATOM 1424 O O . TYR A 1 184 ? -18.522 10.690 25.067 1.00 95.12 184 TYR A O 1
ATOM 1432 N N . ALA A 1 185 ? -18.521 10.376 22.848 1.00 95.38 185 ALA A N 1
ATOM 1433 C CA . ALA A 1 185 ? -18.462 11.799 22.527 1.00 95.38 185 ALA A CA 1
ATOM 1434 C C . ALA A 1 185 ? -19.713 12.553 23.010 1.00 95.38 185 ALA A C 1
ATOM 1436 O O . ALA A 1 185 ? -19.590 13.657 23.544 1.00 95.38 185 ALA A O 1
ATOM 1437 N N . LEU A 1 186 ? -20.902 11.956 22.869 1.00 96.25 186 LEU A N 1
ATOM 1438 C CA . LEU A 1 186 ? -22.149 12.520 23.384 1.00 96.25 186 LEU A CA 1
ATOM 1439 C C . LEU A 1 186 ? -22.106 12.646 24.911 1.00 96.25 186 LEU A C 1
ATOM 1441 O O . LEU A 1 186 ? -22.364 13.727 25.432 1.00 96.25 186 LEU A O 1
AT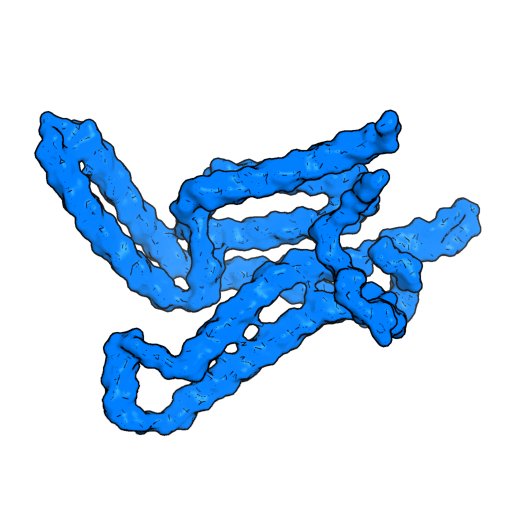OM 1445 N N . ALA A 1 187 ? -21.702 11.587 25.614 1.00 95.44 187 ALA A N 1
ATOM 1446 C CA . ALA A 1 187 ? -21.590 11.602 27.070 1.00 95.44 187 ALA A CA 1
ATOM 1447 C C . ALA A 1 187 ? -20.578 12.644 27.572 1.00 95.44 187 ALA A C 1
ATOM 1449 O O . ALA A 1 187 ? -20.805 13.296 28.592 1.00 95.44 187 ALA A O 1
ATOM 1450 N N . LYS A 1 188 ? -19.479 12.854 26.838 1.00 95.88 188 LYS A N 1
ATOM 1451 C CA . LYS A 1 188 ? -18.513 13.915 27.141 1.00 95.88 188 LYS A CA 1
ATOM 1452 C C . LYS A 1 188 ? -19.143 15.308 27.034 1.00 95.88 188 LYS A C 1
ATOM 1454 O O . LYS A 1 188 ? -18.942 16.129 27.924 1.00 95.88 188 LYS A O 1
ATOM 1459 N N . LEU A 1 189 ? -19.923 15.567 25.983 1.00 95.88 189 LEU A N 1
ATOM 1460 C CA . LEU A 1 189 ? -20.639 16.839 25.820 1.00 95.88 189 LEU A CA 1
ATOM 1461 C C . LEU A 1 189 ? -21.720 17.032 26.894 1.00 95.88 189 LEU A C 1
ATOM 1463 O O . LEU A 1 189 ? -21.889 18.139 27.402 1.00 95.88 189 LEU A O 1
ATOM 1467 N N . GLU A 1 190 ? -22.431 15.966 27.269 1.00 94.94 190 GLU A N 1
ATOM 1468 C CA . GLU A 1 190 ? -23.399 15.991 28.373 1.00 94.94 190 GLU A CA 1
ATOM 1469 C C . GLU A 1 190 ? -22.720 16.315 29.709 1.00 94.94 190 GLU A C 1
ATOM 1471 O O . GLU A 1 190 ? -23.221 17.145 30.466 1.00 94.94 190 GLU A O 1
ATOM 1476 N N . ALA A 1 191 ? -21.547 15.734 29.973 1.00 94.06 191 ALA A N 1
ATOM 1477 C CA . ALA A 1 191 ? -20.756 16.032 31.163 1.00 94.06 191 ALA A CA 1
ATOM 1478 C C . ALA A 1 191 ? -20.237 17.483 31.179 1.00 94.06 191 ALA A C 1
ATOM 1480 O O . ALA A 1 191 ? -20.225 18.113 32.236 1.00 94.06 191 ALA A O 1
ATOM 1481 N N . GLU A 1 192 ? -19.849 18.037 30.025 1.00 94.06 192 GLU A N 1
ATOM 1482 C CA . GLU A 1 192 ? -19.467 19.453 29.886 1.00 94.06 192 GLU A CA 1
ATOM 1483 C C . GLU A 1 192 ? -20.652 20.409 30.129 1.00 94.06 192 GLU A C 1
ATOM 1485 O O . GLU A 1 192 ? -20.457 21.520 30.625 1.00 94.06 192 GLU A O 1
ATOM 1490 N N . GLY A 1 193 ? -21.876 19.981 29.803 1.00 91.56 193 GLY A N 1
ATOM 1491 C CA . GLY A 1 193 ? -23.118 20.732 30.016 1.00 91.56 193 GLY A CA 1
ATOM 1492 C C . GLY A 1 193 ? -23.820 20.474 31.356 1.00 91.56 193 GLY A C 1
ATOM 1493 O O . GLY A 1 193 ? -24.886 21.047 31.592 1.00 91.56 193 GLY A O 1
ATOM 1494 N N . ALA A 1 194 ? -23.268 19.615 32.217 1.00 92.56 194 ALA A N 1
ATOM 1495 C CA . ALA A 1 194 ? -23.906 19.203 33.462 1.00 92.56 194 ALA A CA 1
ATOM 1496 C C . ALA A 1 194 ? -23.993 20.350 34.482 1.00 92.56 194 ALA A C 1
ATOM 1498 O O . ALA A 1 194 ? -23.106 21.199 34.594 1.00 92.56 194 ALA A O 1
ATOM 1499 N N . ASN A 1 195 ? -25.059 20.349 35.287 1.00 89.56 195 ASN A N 1
ATOM 1500 C CA . ASN A 1 195 ? -25.299 21.412 36.269 1.00 89.56 195 ASN A CA 1
ATOM 1501 C C . ASN A 1 195 ? -24.407 21.278 37.512 1.00 89.56 195 ASN A C 1
ATOM 1503 O O . ASN A 1 195 ? -24.259 22.231 38.279 1.00 89.56 195 ASN A O 1
ATOM 1507 N N . SER A 1 196 ? -23.845 20.089 37.739 1.00 93.75 196 SER A N 1
ATOM 1508 C CA . SER A 1 196 ? -22.981 19.794 38.876 1.00 93.75 196 SER A CA 1
ATOM 1509 C C . SER A 1 196 ? -21.782 18.941 38.471 1.00 93.75 196 SER A C 1
ATOM 1511 O O . SER A 1 196 ? -21.858 18.103 37.575 1.00 93.75 196 SER A O 1
ATOM 1513 N N . GLU A 1 197 ? -20.668 19.128 39.180 1.00 92.38 197 GLU A N 1
ATOM 1514 C CA . GLU A 1 197 ? -19.448 18.347 38.956 1.00 92.38 197 GLU A CA 1
ATOM 1515 C C . GLU A 1 197 ? -19.653 16.851 39.263 1.00 92.38 197 GLU A C 1
ATOM 1517 O O . GLU A 1 197 ? -19.032 15.996 38.633 1.00 92.38 197 GLU A O 1
ATOM 1522 N N . GLU A 1 198 ? -20.537 16.517 40.210 1.00 92.56 198 GLU A N 1
ATOM 1523 C CA . GLU A 1 198 ? -20.871 15.123 40.525 1.00 92.56 198 GLU A CA 1
ATOM 1524 C C . GLU A 1 198 ? -21.630 14.443 39.381 1.00 92.56 198 GLU A C 1
ATOM 1526 O O . GLU A 1 198 ? -21.279 13.327 39.000 1.00 92.56 198 GLU A O 1
ATOM 1531 N N . GLU A 1 199 ? -22.606 15.129 38.784 1.00 92.12 199 GLU A N 1
ATOM 1532 C CA . GLU A 1 199 ? -23.356 14.640 37.619 1.00 92.12 199 GLU A CA 1
ATOM 1533 C C . GLU A 1 199 ? -22.438 14.433 36.403 1.00 92.12 199 GLU A C 1
ATOM 1535 O O . GLU A 1 199 ? -22.515 13.396 35.736 1.00 92.12 199 GLU A O 1
ATOM 1540 N N . ALA A 1 200 ? -21.505 15.363 36.164 1.00 92.81 200 ALA A N 1
ATOM 1541 C CA . ALA A 1 200 ? -20.496 15.234 35.113 1.00 92.81 200 ALA A CA 1
ATOM 1542 C C . ALA A 1 200 ? -19.618 13.987 35.316 1.00 92.81 200 ALA A C 1
ATOM 1544 O O . ALA A 1 200 ? -19.437 13.180 34.402 1.00 92.81 200 ALA A O 1
ATOM 1545 N N . LYS A 1 201 ? -19.104 13.792 36.539 1.00 95.44 201 LYS A N 1
ATOM 1546 C CA . LYS A 1 201 ? -18.273 12.631 36.896 1.00 95.44 201 LYS A CA 1
ATOM 1547 C C . LYS A 1 201 ? -19.037 11.315 36.799 1.00 95.44 201 LYS A C 1
ATOM 1549 O O . LYS A 1 201 ? -18.469 10.321 36.351 1.00 95.44 201 LYS A O 1
ATOM 1554 N N . GLU A 1 202 ? -20.301 11.279 37.220 1.00 94.88 202 GLU A N 1
ATOM 1555 C CA . GLU A 1 202 ? -21.123 10.070 37.129 1.00 94.88 202 GLU A CA 1
ATOM 1556 C C . GLU A 1 202 ? -21.396 9.682 35.672 1.00 94.88 202 GLU A C 1
ATOM 1558 O O . GLU A 1 202 ? -21.265 8.505 35.323 1.00 94.88 202 GLU A O 1
ATOM 1563 N N . THR A 1 203 ? -21.740 10.662 34.834 1.00 93.25 203 THR A N 1
ATOM 1564 C CA . THR A 1 203 ? -21.963 10.472 33.394 1.00 93.25 203 THR A CA 1
ATOM 1565 C C . THR A 1 203 ? -20.709 9.917 32.734 1.00 93.25 203 THR A C 1
ATOM 1567 O O . THR A 1 203 ? -20.769 8.882 32.070 1.00 93.25 203 THR A O 1
ATOM 1570 N N . MET A 1 204 ? -19.555 10.522 33.025 1.00 95.81 204 MET A N 1
ATOM 1571 C CA . MET A 1 204 ? -18.282 10.067 32.478 1.00 95.81 204 MET A CA 1
ATOM 1572 C C . MET A 1 204 ? -17.923 8.656 32.957 1.00 95.81 204 MET A C 1
ATOM 1574 O O . MET A 1 204 ? -17.586 7.804 32.149 1.00 95.81 204 MET A O 1
ATOM 1578 N N . ARG A 1 205 ? -18.135 8.333 34.240 1.00 95.88 205 ARG A N 1
ATOM 1579 C CA . ARG A 1 205 ? -17.901 6.975 34.766 1.00 95.88 205 ARG A CA 1
ATOM 1580 C C . ARG A 1 205 ? -18.751 5.909 34.064 1.00 95.88 205 ARG A C 1
ATOM 1582 O O . ARG A 1 205 ? -18.288 4.786 33.872 1.00 95.88 205 ARG A O 1
ATOM 1589 N N . LYS A 1 206 ? -20.010 6.222 33.738 1.00 95.12 206 LYS A N 1
ATOM 1590 C CA . LYS A 1 206 ? -20.891 5.309 32.988 1.00 95.12 206 LYS A CA 1
ATOM 1591 C C . LYS A 1 206 ? -20.419 5.158 31.544 1.00 95.12 206 LYS A C 1
ATOM 1593 O O . LYS A 1 206 ? -20.390 4.036 31.048 1.00 95.12 206 LYS A O 1
ATOM 1598 N N . ALA A 1 207 ? -20.029 6.261 30.910 1.00 95.69 207 ALA A N 1
ATOM 1599 C CA . ALA A 1 207 ? -19.506 6.259 29.551 1.00 95.69 207 ALA A CA 1
ATOM 1600 C C . ALA A 1 207 ? -18.184 5.489 29.441 1.00 95.69 207 ALA A C 1
ATOM 1602 O O . ALA A 1 207 ? -18.058 4.675 28.537 1.00 95.69 207 ALA A O 1
ATOM 1603 N N . ASP A 1 208 ? -17.259 5.647 30.391 1.00 96.56 208 ASP A N 1
ATOM 1604 C CA . ASP A 1 208 ? -16.011 4.876 30.452 1.00 96.56 208 ASP A CA 1
ATOM 1605 C C . ASP A 1 208 ? -16.297 3.368 30.546 1.00 96.56 208 ASP A C 1
ATOM 1607 O O . ASP A 1 208 ? -15.715 2.568 29.820 1.00 96.56 208 ASP A O 1
ATOM 1611 N N . ALA A 1 209 ? -17.239 2.965 31.407 1.00 96.00 209 ALA A N 1
ATOM 1612 C CA . ALA A 1 209 ? -17.613 1.560 31.555 1.00 96.00 209 ALA A CA 1
ATOM 1613 C C . ALA A 1 209 ? -18.257 0.980 30.281 1.00 96.00 209 ALA A C 1
ATOM 1615 O O . ALA A 1 209 ? -17.912 -0.130 29.876 1.00 96.00 209 ALA A O 1
ATOM 1616 N N . ALA A 1 210 ? -19.164 1.727 29.644 1.00 94.94 210 ALA A N 1
ATOM 1617 C CA . ALA A 1 210 ? -19.796 1.323 28.387 1.00 94.94 210 ALA A CA 1
ATOM 1618 C C . ALA A 1 210 ? -18.793 1.288 27.220 1.00 94.94 210 ALA A C 1
ATOM 1620 O O . ALA A 1 210 ? -18.850 0.391 26.381 1.00 94.94 210 ALA A O 1
ATOM 1621 N N . TYR A 1 211 ? -17.846 2.228 27.192 1.00 94.50 211 TYR A N 1
ATOM 1622 C CA . TYR A 1 211 ? -16.777 2.292 26.200 1.00 94.50 211 TYR A CA 1
ATOM 1623 C C . TYR A 1 211 ? -15.870 1.061 26.273 1.00 94.50 211 TYR A C 1
ATOM 1625 O O . TYR A 1 211 ? -15.628 0.422 25.249 1.00 94.50 211 TYR A O 1
ATOM 1633 N N . GLU A 1 212 ? -15.432 0.687 27.480 1.00 95.31 212 GLU A N 1
ATOM 1634 C CA . GLU A 1 212 ? -14.624 -0.516 27.723 1.00 95.31 212 GLU A CA 1
ATOM 1635 C C . GLU A 1 212 ? -15.370 -1.801 27.326 1.00 95.31 212 GLU A C 1
ATOM 1637 O O . GLU A 1 212 ? -14.803 -2.673 26.663 1.00 95.31 212 GLU A O 1
ATOM 1642 N N . GLU A 1 213 ? -16.658 -1.918 27.670 1.00 94.81 213 GLU A N 1
ATOM 1643 C CA . GLU A 1 213 ? -17.491 -3.060 27.271 1.00 94.81 213 GLU A CA 1
ATOM 1644 C C . GLU A 1 213 ? -17.641 -3.149 25.743 1.00 94.81 213 GLU A C 1
ATOM 1646 O O . GLU A 1 213 ? -17.432 -4.214 25.150 1.00 94.81 213 GLU A O 1
ATOM 1651 N N . GLY A 1 214 ? -17.936 -2.020 25.094 1.00 93.94 214 GLY A N 1
ATOM 1652 C CA . GLY A 1 214 ? -18.039 -1.929 23.642 1.00 93.94 214 GLY A CA 1
ATOM 1653 C C . GLY A 1 214 ? -16.727 -2.286 22.941 1.00 93.94 214 GLY A C 1
ATOM 1654 O O . GLY A 1 214 ? -16.728 -3.066 21.987 1.00 93.94 214 GLY A O 1
ATOM 1655 N N . HIS A 1 215 ? -15.594 -1.781 23.437 1.00 93.00 215 HIS A N 1
ATOM 1656 C CA . HIS A 1 215 ? -14.267 -2.095 22.898 1.00 93.00 215 HIS A CA 1
ATOM 1657 C C . HIS A 1 215 ? -13.884 -3.565 23.091 1.00 93.00 215 HIS A C 1
ATOM 1659 O O . HIS A 1 215 ? -13.279 -4.161 22.196 1.00 93.00 215 HIS A O 1
ATOM 1665 N N . ALA A 1 216 ? -14.267 -4.186 24.209 1.00 93.75 216 ALA A N 1
ATOM 1666 C CA . ALA A 1 216 ? -14.061 -5.616 24.419 1.00 93.75 216 ALA A CA 1
ATOM 1667 C C . ALA A 1 216 ? -14.869 -6.460 23.414 1.00 93.75 216 ALA A C 1
ATOM 1669 O O . ALA A 1 216 ? -14.322 -7.386 22.805 1.00 93.75 216 ALA A O 1
ATOM 1670 N N . ALA A 1 217 ? -16.139 -6.107 23.184 1.00 92.19 217 ALA A N 1
ATOM 1671 C CA . ALA A 1 217 ? -16.982 -6.759 22.180 1.00 92.19 217 ALA A CA 1
ATOM 1672 C C . ALA A 1 217 ? -16.433 -6.565 20.754 1.00 92.19 217 ALA A C 1
ATOM 1674 O O . ALA A 1 217 ? -16.348 -7.521 19.976 1.00 92.19 217 ALA A O 1
ATOM 1675 N N . TYR A 1 218 ? -15.984 -5.349 20.430 1.00 92.06 218 TYR A N 1
ATOM 1676 C CA . TYR A 1 218 ? -15.312 -5.038 19.170 1.00 92.06 218 TYR A CA 1
ATOM 1677 C C . TYR A 1 218 ? -14.053 -5.888 18.976 1.00 92.06 218 TYR A C 1
ATOM 1679 O O . TYR A 1 218 ? -13.896 -6.525 17.934 1.00 92.06 218 TYR A O 1
ATOM 1687 N N . ALA A 1 219 ? -13.176 -5.961 19.981 1.00 92.00 219 ALA A N 1
ATOM 1688 C CA . ALA A 1 219 ? -11.935 -6.729 19.916 1.00 92.00 219 ALA A CA 1
ATOM 1689 C C . ALA A 1 219 ? -12.196 -8.226 19.689 1.00 92.00 219 ALA A C 1
ATOM 1691 O O . ALA A 1 219 ? -11.478 -8.873 18.917 1.00 92.00 219 ALA A O 1
ATOM 1692 N N . GLN A 1 220 ? -13.248 -8.768 20.308 1.00 91.56 220 GLN A N 1
ATOM 1693 C CA . GLN A 1 220 ? -13.678 -10.143 20.079 1.00 91.56 220 GLN A CA 1
ATOM 1694 C C . GLN A 1 220 ? -14.100 -10.356 18.620 1.00 91.56 220 GLN A C 1
ATOM 1696 O O . GLN A 1 220 ? -13.528 -11.219 17.952 1.00 91.56 220 GLN A O 1
ATOM 1701 N N . LEU A 1 221 ? -15.007 -9.534 18.090 1.00 91.31 221 LEU A N 1
ATOM 1702 C CA . LEU A 1 221 ? -15.494 -9.664 16.712 1.00 91.31 221 LEU A CA 1
ATOM 1703 C C . LEU A 1 221 ? -14.367 -9.434 15.684 1.00 91.31 221 LEU A C 1
ATOM 1705 O O . LEU A 1 221 ? -14.227 -10.153 14.694 1.00 91.31 221 LEU A O 1
ATOM 1709 N N . ARG A 1 222 ? -13.462 -8.493 15.970 1.00 91.00 222 ARG A N 1
ATOM 1710 C CA . ARG A 1 222 ? -12.248 -8.229 15.185 1.00 91.00 222 ARG A CA 1
ATOM 1711 C C . ARG A 1 222 ? -11.303 -9.434 15.142 1.00 91.00 222 ARG A C 1
ATOM 1713 O O . ARG A 1 222 ? -10.582 -9.618 14.152 1.00 91.00 222 ARG A O 1
ATOM 1720 N N . SER A 1 223 ? -11.269 -10.240 16.204 1.00 89.00 223 SER A N 1
ATOM 1721 C CA . SER A 1 223 ? -10.421 -11.433 16.299 1.00 89.00 223 SER A CA 1
ATOM 1722 C C . SER A 1 223 ? -10.902 -12.583 15.406 1.00 89.00 223 SER A C 1
ATOM 1724 O O . SER A 1 223 ? -10.065 -13.359 14.931 1.00 89.00 223 SER A O 1
ATOM 1726 N N . GLU A 1 224 ? -12.208 -12.631 15.123 1.00 89.12 224 GLU A N 1
ATOM 1727 C CA . GLU A 1 224 ? -12.856 -13.627 14.260 1.00 89.12 224 GLU A CA 1
ATOM 1728 C C . GLU A 1 224 ? -12.528 -13.417 12.777 1.00 89.12 224 GLU A C 1
ATOM 1730 O O . GLU A 1 224 ? -12.536 -14.371 11.995 1.00 89.12 224 GLU A O 1
ATOM 1735 N N . LEU A 1 225 ? -12.156 -12.189 12.394 1.00 89.38 225 LEU A N 1
ATOM 1736 C CA . LEU A 1 225 ? -11.761 -11.887 11.025 1.00 89.38 225 LEU A CA 1
ATOM 1737 C C . LEU A 1 225 ? -10.536 -12.705 10.577 1.00 89.38 225 LEU A C 1
ATOM 1739 O O . LEU A 1 225 ? -9.592 -12.925 11.352 1.00 89.38 225 LEU A O 1
ATOM 1743 N N . PRO A 1 226 ? -10.466 -13.069 9.279 1.00 87.69 226 PRO A N 1
ATOM 1744 C CA . PRO A 1 226 ? -9.283 -13.690 8.704 1.00 87.69 226 PRO A CA 1
ATOM 1745 C C . PRO A 1 226 ? -8.016 -12.881 9.002 1.00 87.69 226 PRO A C 1
ATOM 1747 O O . PRO A 1 226 ? -7.995 -11.655 8.890 1.00 87.69 226 PRO A O 1
ATOM 1750 N N . THR A 1 227 ? -6.922 -13.573 9.331 1.00 85.00 227 THR A N 1
ATOM 1751 C CA . THR A 1 227 ? -5.659 -12.935 9.752 1.00 85.00 227 THR A CA 1
ATOM 1752 C C . THR A 1 227 ? -5.129 -11.935 8.722 1.00 85.00 227 THR A C 1
ATOM 1754 O O . THR A 1 227 ? -4.668 -10.858 9.089 1.00 85.00 227 THR A O 1
ATOM 1757 N N . ASP A 1 228 ? -5.239 -12.258 7.436 1.00 84.88 228 ASP A N 1
ATOM 1758 C CA . ASP A 1 228 ? -4.788 -11.382 6.354 1.00 84.88 228 ASP A CA 1
ATOM 1759 C C . ASP A 1 228 ? -5.667 -10.118 6.242 1.00 84.88 228 ASP A C 1
ATOM 1761 O O . ASP A 1 228 ? -5.149 -9.036 5.979 1.00 84.88 228 ASP A O 1
ATOM 1765 N N . LEU A 1 229 ? -6.972 -10.219 6.546 1.00 90.00 229 LEU A N 1
ATOM 1766 C CA . LEU A 1 229 ? -7.897 -9.079 6.532 1.00 90.00 229 LEU A CA 1
ATOM 1767 C C . LEU A 1 229 ? -7.570 -8.154 7.687 1.00 90.00 229 LEU A C 1
ATOM 1769 O O . LEU A 1 229 ? -7.552 -6.935 7.536 1.00 90.00 229 LEU A O 1
ATOM 1773 N N . ARG A 1 230 ? -7.285 -8.763 8.845 1.00 90.56 230 ARG A N 1
ATOM 1774 C CA . ARG A 1 230 ? -6.904 -8.034 10.039 1.00 90.56 230 ARG A CA 1
ATOM 1775 C C . ARG A 1 230 ? -5.655 -7.213 9.825 1.00 90.56 230 ARG A C 1
ATOM 1777 O O . ARG A 1 230 ? -5.683 -6.054 10.198 1.00 90.56 230 ARG A O 1
ATOM 1784 N N . LYS A 1 231 ? -4.631 -7.762 9.179 1.00 88.88 231 LYS A N 1
ATOM 1785 C CA . LYS A 1 231 ? -3.420 -6.998 8.853 1.00 88.88 231 LYS A CA 1
ATOM 1786 C C . LYS A 1 231 ? -3.668 -5.898 7.832 1.00 88.88 231 LYS A C 1
ATOM 1788 O O . LYS A 1 231 ? -3.130 -4.815 7.986 1.00 88.88 231 LYS A O 1
ATOM 1793 N N . LEU A 1 232 ? -4.474 -6.175 6.806 1.00 91.31 232 LEU A N 1
ATOM 1794 C CA . LEU A 1 232 ? -4.768 -5.199 5.756 1.00 91.31 232 LEU A CA 1
ATOM 1795 C C . LEU A 1 232 ? -5.507 -3.964 6.294 1.00 91.31 232 LEU A C 1
ATOM 1797 O O . LEU A 1 232 ? -5.372 -2.876 5.753 1.00 91.31 232 LEU A O 1
ATOM 1801 N N . THR A 1 233 ? -6.287 -4.154 7.355 1.00 92.88 233 THR A N 1
ATOM 1802 C CA . THR A 1 233 ? -7.085 -3.118 8.024 1.00 92.88 233 THR A CA 1
ATOM 1803 C C . THR A 1 233 ? -6.509 -2.727 9.387 1.00 92.88 233 THR A C 1
ATOM 1805 O O . THR A 1 233 ? -7.214 -2.147 10.198 1.00 92.88 233 THR A O 1
ATOM 1808 N N . ALA A 1 234 ? -5.264 -3.104 9.692 1.00 90.50 234 ALA A N 1
ATOM 1809 C CA . ALA A 1 234 ? -4.641 -2.781 10.973 1.00 90.50 234 ALA A CA 1
ATOM 1810 C C . ALA A 1 234 ? -4.099 -1.350 10.957 1.00 90.50 234 ALA A C 1
ATOM 1812 O O . ALA A 1 234 ? -3.398 -0.980 10.014 1.00 90.50 234 ALA A O 1
ATOM 1813 N N . GLY A 1 235 ? -4.371 -0.589 12.020 1.00 90.81 235 GLY A N 1
ATOM 1814 C CA . GLY A 1 235 ? -3.865 0.772 12.191 1.00 90.81 235 GLY A CA 1
ATOM 1815 C C . GLY A 1 235 ? -4.642 1.827 11.407 1.00 90.81 235 GLY A C 1
ATOM 1816 O O . GLY A 1 235 ? -4.280 2.997 11.475 1.00 90.81 235 GLY A O 1
ATOM 1817 N N . TYR A 1 236 ? -5.695 1.435 10.686 1.00 93.75 236 TYR A N 1
ATOM 1818 C CA . TYR A 1 236 ? -6.611 2.351 10.013 1.00 93.75 236 TYR A CA 1
ATOM 1819 C C . TYR A 1 236 ? -7.953 2.364 10.733 1.00 93.75 236 TYR A C 1
ATOM 1821 O O . TYR A 1 236 ? -8.466 1.297 11.071 1.00 93.75 236 TYR A O 1
ATOM 1829 N N . GLU A 1 237 ? -8.574 3.536 10.849 1.00 92.56 237 GLU A N 1
ATOM 1830 C CA . GLU A 1 237 ? -9.976 3.612 11.267 1.00 92.56 237 GLU A CA 1
ATOM 1831 C C . GLU A 1 237 ? -10.854 2.818 10.278 1.00 92.56 237 GLU A C 1
ATOM 1833 O O . GLU A 1 237 ? -10.687 2.915 9.048 1.00 92.56 237 GLU A O 1
ATOM 1838 N N . LEU A 1 238 ? -11.856 2.068 10.752 1.00 91.81 238 LEU A N 1
ATOM 1839 C CA . LEU A 1 238 ? -12.689 1.272 9.841 1.00 91.81 238 LEU A CA 1
ATOM 1840 C C . LEU A 1 238 ? -13.560 2.145 8.937 1.00 91.81 238 LEU A C 1
ATOM 1842 O O . LEU A 1 238 ? -14.029 1.680 7.895 1.00 91.81 238 LEU A O 1
ATOM 1846 N N . ARG A 1 239 ? -13.760 3.430 9.258 1.00 92.62 239 ARG A N 1
ATOM 1847 C CA . ARG A 1 239 ? -14.377 4.392 8.325 1.00 92.62 239 ARG A CA 1
ATOM 1848 C C . ARG A 1 239 ? -13.656 4.409 6.972 1.00 92.62 239 ARG A C 1
ATOM 1850 O O . ARG A 1 239 ? -14.297 4.568 5.927 1.00 92.62 239 ARG A O 1
ATOM 1857 N N . VAL A 1 240 ? -12.343 4.210 6.996 1.00 93.62 240 VAL A N 1
ATOM 1858 C CA . VAL A 1 240 ? -11.412 4.370 5.876 1.00 93.62 240 VAL A CA 1
ATOM 1859 C C . VAL A 1 240 ? -10.536 3.129 5.675 1.00 93.62 240 VAL A C 1
ATOM 1861 O O . VAL A 1 240 ? -9.444 3.225 5.131 1.00 93.62 240 VAL A O 1
ATOM 1864 N N . TYR A 1 241 ? -11.050 1.927 5.975 1.00 93.12 241 TYR A N 1
ATOM 1865 C CA . TYR A 1 241 ? -10.323 0.656 5.782 1.00 93.12 241 TYR A CA 1
ATOM 1866 C C . TYR A 1 241 ? -9.781 0.433 4.354 1.00 93.12 241 TYR A C 1
ATOM 1868 O O . TYR A 1 241 ? -8.891 -0.384 4.128 1.00 93.12 241 TYR A O 1
ATOM 1876 N N . TRP A 1 242 ? -10.349 1.113 3.352 1.00 93.81 242 TRP A N 1
ATOM 1877 C CA . TRP A 1 242 ? -9.927 1.039 1.951 1.00 93.81 242 TRP A CA 1
ATOM 1878 C C . TRP A 1 242 ? -8.641 1.832 1.673 1.00 93.81 242 TRP A C 1
ATOM 1880 O O . TRP A 1 242 ? -8.096 1.731 0.570 1.00 93.81 242 TRP A O 1
ATOM 1890 N N . PHE A 1 243 ? -8.141 2.598 2.648 1.00 96.06 243 PHE A N 1
ATOM 1891 C CA . PHE A 1 243 ? -6.963 3.448 2.503 1.00 96.06 243 PHE A CA 1
ATOM 1892 C C . PHE A 1 243 ? -5.697 2.652 2.166 1.00 96.06 243 PHE A C 1
ATOM 1894 O O . PHE A 1 243 ? -4.845 3.143 1.433 1.00 96.06 243 PHE A O 1
ATOM 1901 N N . GLU A 1 244 ? -5.613 1.380 2.557 1.00 94.00 244 GLU A N 1
ATOM 1902 C CA . GLU A 1 244 ? -4.506 0.504 2.155 1.00 94.00 244 GLU A CA 1
ATOM 1903 C C . GLU A 1 244 ? -4.429 0.298 0.624 1.00 94.00 244 GLU A C 1
ATOM 1905 O O . GLU A 1 244 ? -3.345 0.190 0.043 1.00 94.00 244 GLU A O 1
ATOM 1910 N N . ILE A 1 245 ? -5.572 0.318 -0.075 1.00 95.25 245 ILE A N 1
ATOM 1911 C CA . ILE A 1 245 ? -5.615 0.270 -1.548 1.00 95.25 245 ILE A CA 1
ATOM 1912 C C . ILE A 1 245 ? -5.087 1.574 -2.141 1.00 95.25 245 ILE A C 1
ATOM 1914 O O . ILE A 1 245 ? -4.324 1.559 -3.111 1.00 95.25 245 ILE A O 1
ATOM 1918 N N . PHE A 1 246 ? -5.471 2.702 -1.544 1.00 96.44 246 PHE A N 1
ATOM 1919 C CA . PHE A 1 246 ? -4.945 4.009 -1.918 1.00 96.44 246 PHE A CA 1
ATOM 1920 C C . PHE A 1 246 ? -3.428 4.074 -1.697 1.00 96.44 246 PHE A C 1
ATOM 1922 O O . PHE A 1 246 ? -2.702 4.504 -2.590 1.00 96.44 246 PHE A O 1
ATOM 1929 N N . GLU A 1 247 ? -2.934 3.559 -0.574 1.00 94.75 247 GLU A N 1
ATOM 1930 C CA . GLU A 1 247 ? -1.510 3.439 -0.275 1.00 94.75 247 GLU A CA 1
ATOM 1931 C C . GLU A 1 247 ? -0.764 2.614 -1.324 1.00 94.75 247 GLU A C 1
ATOM 1933 O O . GLU A 1 247 ? 0.313 3.003 -1.785 1.00 94.75 247 GLU A O 1
ATOM 1938 N N . CYS A 1 248 ? -1.342 1.494 -1.755 1.00 95.06 248 CYS A N 1
ATOM 1939 C CA . CYS A 1 248 ? -0.780 0.687 -2.830 1.00 95.06 248 CYS A CA 1
ATOM 1940 C C . CYS A 1 248 ? -0.701 1.462 -4.154 1.00 95.06 248 CYS A C 1
ATOM 1942 O O . CYS A 1 248 ? 0.333 1.412 -4.830 1.00 95.06 248 CYS A O 1
ATOM 1944 N N . ALA A 1 249 ? -1.761 2.192 -4.511 1.00 95.75 249 ALA A N 1
ATOM 1945 C CA . ALA A 1 249 ? -1.808 3.009 -5.720 1.00 95.75 249 ALA A CA 1
ATOM 1946 C C . ALA A 1 249 ? -0.815 4.180 -5.659 1.00 95.75 249 ALA A C 1
ATOM 1948 O O . ALA A 1 249 ? -0.091 4.421 -6.625 1.00 95.75 249 ALA A O 1
ATOM 1949 N N . ARG A 1 250 ? -0.716 4.861 -4.512 1.00 95.44 250 ARG A N 1
ATOM 1950 C CA . ARG A 1 250 ? 0.244 5.943 -4.265 1.00 95.44 250 ARG A CA 1
ATOM 1951 C C . ARG A 1 250 ? 1.682 5.456 -4.398 1.00 95.44 250 ARG A C 1
ATOM 1953 O O . ARG A 1 250 ? 2.477 6.110 -5.071 1.00 95.44 250 ARG A O 1
ATOM 1960 N N . LYS A 1 251 ? 2.013 4.307 -3.796 1.00 94.06 251 LYS A N 1
ATOM 1961 C CA . LYS A 1 251 ? 3.347 3.694 -3.895 1.00 94.06 251 LYS A CA 1
ATOM 1962 C C . LYS A 1 251 ? 3.718 3.438 -5.359 1.00 94.06 251 LYS A C 1
ATOM 1964 O O . LYS A 1 251 ? 4.790 3.863 -5.772 1.00 94.06 251 LYS A O 1
ATOM 1969 N N . ILE A 1 252 ? 2.826 2.841 -6.160 1.00 94.56 252 ILE A N 1
ATOM 1970 C CA . ILE A 1 252 ? 3.054 2.662 -7.608 1.00 94.56 252 ILE A CA 1
ATOM 1971 C C . ILE A 1 252 ? 3.182 3.999 -8.322 1.00 94.56 252 ILE A C 1
ATOM 1973 O O . ILE A 1 252 ? 4.095 4.163 -9.123 1.00 94.56 252 ILE A O 1
ATOM 1977 N N . ALA A 1 253 ? 2.295 4.956 -8.056 1.00 95.38 253 ALA A N 1
ATOM 1978 C CA . ALA A 1 253 ? 2.344 6.252 -8.715 1.00 95.38 253 ALA A CA 1
ATOM 1979 C C . ALA A 1 253 ? 3.709 6.921 -8.497 1.00 95.38 253 ALA A C 1
ATOM 1981 O O . ALA A 1 253 ? 4.332 7.350 -9.464 1.00 95.38 253 ALA A O 1
ATOM 1982 N N . LEU A 1 254 ? 4.215 6.926 -7.259 1.00 93.19 254 LEU A N 1
ATOM 1983 C CA . LEU A 1 254 ? 5.498 7.538 -6.907 1.00 93.19 254 LEU A CA 1
ATOM 1984 C C . LEU A 1 254 ? 6.718 6.825 -7.494 1.00 93.19 254 LEU A C 1
ATOM 1986 O O . LEU A 1 254 ? 7.722 7.487 -7.737 1.00 93.19 254 LEU A O 1
ATOM 1990 N N . VAL A 1 255 ? 6.669 5.509 -7.716 1.00 91.44 255 VAL A N 1
ATOM 1991 C CA . VAL A 1 255 ? 7.853 4.758 -8.172 1.00 91.44 255 VAL A CA 1
ATOM 1992 C C . VAL A 1 255 ? 7.811 4.369 -9.651 1.00 91.44 255 VAL A C 1
ATOM 1994 O O . VAL A 1 255 ? 8.858 4.291 -10.285 1.00 91.44 255 VAL A O 1
ATOM 1997 N N . CYS A 1 256 ? 6.627 4.169 -10.233 1.00 93.44 256 CYS A N 1
ATOM 1998 C CA . CYS A 1 256 ? 6.449 3.707 -11.611 1.00 93.44 256 CYS A CA 1
ATOM 1999 C C . CYS A 1 256 ? 6.163 4.847 -12.599 1.00 93.44 256 CYS A C 1
ATOM 2001 O O . CYS A 1 256 ? 6.652 4.788 -13.724 1.00 93.44 256 CYS A O 1
ATOM 2003 N N . LEU A 1 257 ? 5.413 5.896 -12.229 1.00 93.44 257 LEU A N 1
ATOM 2004 C CA . LEU A 1 257 ? 5.162 7.011 -13.163 1.00 93.44 257 LEU A CA 1
ATOM 2005 C C . LEU A 1 257 ? 6.433 7.816 -13.487 1.00 93.44 257 LEU A C 1
ATOM 2007 O O . LEU A 1 257 ? 6.644 8.133 -14.660 1.00 93.44 257 LEU A O 1
ATOM 2011 N N . PRO A 1 258 ? 7.336 8.100 -12.527 1.00 92.19 258 PRO A N 1
ATOM 2012 C CA . PRO A 1 258 ? 8.589 8.786 -12.834 1.00 92.19 258 PRO A CA 1
ATOM 2013 C C . PRO A 1 258 ? 9.510 8.020 -13.793 1.00 92.19 258 PRO A C 1
ATOM 2015 O O . PRO A 1 258 ? 10.348 8.641 -14.437 1.00 92.19 258 PRO A O 1
ATOM 2018 N N . VAL A 1 259 ? 9.370 6.695 -13.915 1.00 91.88 259 VAL A N 1
ATOM 2019 C CA . VAL A 1 259 ? 10.226 5.851 -14.773 1.00 91.88 259 VAL A CA 1
ATOM 2020 C C . VAL A 1 259 ? 10.071 6.183 -16.261 1.00 91.88 259 VAL A C 1
ATOM 2022 O O . VAL A 1 259 ? 11.027 6.022 -17.020 1.00 91.88 259 VAL A O 1
ATOM 2025 N N . PHE A 1 260 ? 8.915 6.709 -16.678 1.00 91.62 260 PHE A N 1
ATOM 2026 C CA . PHE A 1 260 ? 8.680 7.131 -18.063 1.00 91.62 260 PHE A CA 1
ATOM 2027 C C . PHE A 1 260 ? 9.521 8.348 -18.466 1.00 91.62 260 PHE A C 1
ATOM 2029 O O . PHE A 1 260 ? 9.855 8.510 -19.641 1.00 91.62 260 PHE A O 1
ATOM 2036 N N . PHE A 1 261 ? 9.942 9.161 -17.500 1.00 91.50 261 PHE A N 1
ATOM 2037 C CA . PHE A 1 261 ? 10.745 10.351 -17.740 1.00 91.50 261 PHE A CA 1
ATOM 2038 C C . PHE A 1 261 ? 12.247 10.035 -17.666 1.00 91.50 261 PHE A C 1
ATOM 2040 O O . PHE A 1 261 ? 12.654 9.145 -16.914 1.00 91.50 261 PHE A O 1
ATOM 2047 N N . PRO A 1 262 ? 13.096 10.752 -18.425 1.00 87.12 262 PRO A N 1
ATOM 2048 C CA . PRO A 1 262 ? 14.541 10.648 -18.269 1.00 87.12 262 PRO A CA 1
ATOM 2049 C C . PRO A 1 262 ? 14.963 10.991 -16.840 1.00 87.12 262 PRO A C 1
ATOM 2051 O O . PRO A 1 262 ? 14.382 11.881 -16.207 1.00 87.12 262 PRO A O 1
ATOM 2054 N N . GLN A 1 263 ? 15.984 10.291 -16.347 1.00 85.00 263 GLN A N 1
ATOM 2055 C CA . GLN A 1 263 ? 16.456 10.448 -14.977 1.00 85.00 263 GLN A CA 1
ATOM 2056 C C . GLN A 1 263 ? 16.937 11.881 -14.717 1.00 85.00 263 GLN A C 1
ATOM 2058 O O . GLN A 1 263 ? 17.742 12.416 -15.475 1.00 85.00 263 GLN A O 1
ATOM 2063 N N . GLY A 1 264 ? 16.444 12.492 -13.641 1.00 81.94 264 GLY A N 1
ATOM 2064 C CA . GLY A 1 264 ? 16.789 13.861 -13.252 1.00 81.94 264 GLY A CA 1
ATOM 2065 C C . GLY A 1 264 ? 16.120 14.941 -14.104 1.00 81.94 264 GLY A C 1
ATOM 2066 O O . GLY A 1 264 ? 16.328 16.123 -13.853 1.00 81.94 264 GLY A O 1
ATOM 2067 N N . SER A 1 265 ? 15.295 14.571 -15.090 1.00 87.88 265 SER A N 1
ATOM 2068 C CA . SER A 1 265 ? 14.589 15.567 -15.897 1.00 87.88 265 SER A CA 1
ATOM 2069 C C . SER A 1 265 ? 13.588 16.368 -15.049 1.00 87.88 265 SER A C 1
ATOM 2071 O O . SER A 1 265 ? 12.938 15.802 -14.162 1.00 87.88 265 SER A O 1
ATOM 2073 N N . PRO A 1 266 ? 13.367 17.661 -15.355 1.00 89.19 266 PRO A N 1
ATOM 2074 C CA . PRO A 1 266 ? 12.354 18.459 -14.667 1.00 89.19 266 PRO A CA 1
ATOM 2075 C C . PRO A 1 266 ? 10.962 17.818 -14.710 1.00 89.19 266 PRO A C 1
ATOM 2077 O O . PRO A 1 266 ? 10.246 17.837 -13.715 1.00 89.19 266 PRO A O 1
ATOM 2080 N N . GLY A 1 267 ? 10.597 17.175 -15.828 1.00 90.25 267 GLY A N 1
ATOM 2081 C CA . GLY A 1 267 ? 9.326 16.457 -15.961 1.00 90.25 267 GLY A CA 1
ATOM 2082 C C . GLY A 1 267 ? 9.162 15.323 -14.943 1.00 90.25 267 GLY A C 1
ATOM 2083 O O . GLY A 1 267 ? 8.089 15.186 -14.356 1.00 90.25 267 GLY A O 1
ATOM 2084 N N . GLN A 1 268 ? 10.236 14.572 -14.668 1.00 92.31 268 GLN A N 1
ATOM 2085 C CA . GLN A 1 268 ? 10.250 13.515 -13.653 1.00 92.31 268 GLN A CA 1
ATOM 2086 C C . GLN A 1 268 ? 9.990 14.064 -12.243 1.00 92.31 268 GLN A C 1
ATOM 2088 O O . GLN A 1 268 ? 9.247 13.470 -11.460 1.00 92.31 268 GLN A O 1
ATOM 2093 N N . LEU A 1 269 ? 10.600 15.202 -11.913 1.00 91.88 269 LEU A N 1
ATOM 2094 C CA . LEU A 1 269 ? 10.454 15.825 -10.599 1.00 91.88 269 LEU A CA 1
ATOM 2095 C C . LEU A 1 269 ? 9.074 16.470 -10.433 1.00 91.88 269 LEU A C 1
ATOM 2097 O O . LEU A 1 269 ? 8.446 16.321 -9.385 1.00 91.88 269 LEU A O 1
ATOM 2101 N N . ILE A 1 270 ? 8.569 17.125 -11.482 1.00 92.94 270 ILE A N 1
ATOM 2102 C CA . ILE A 1 270 ? 7.240 17.749 -11.494 1.00 92.94 270 ILE A CA 1
ATOM 2103 C C . ILE A 1 270 ? 6.145 16.699 -11.292 1.00 92.94 270 ILE A C 1
ATOM 2105 O O . ILE A 1 270 ? 5.258 16.914 -10.466 1.00 92.94 270 ILE A O 1
ATOM 2109 N N . ILE A 1 271 ? 6.198 15.552 -11.987 1.00 94.19 271 ILE A N 1
ATOM 2110 C CA . ILE A 1 271 ? 5.180 14.509 -11.786 1.00 94.19 271 ILE A CA 1
ATOM 2111 C C . ILE A 1 271 ? 5.227 13.954 -10.356 1.00 94.19 271 ILE A C 1
ATOM 2113 O O . ILE A 1 271 ? 4.176 13.763 -9.746 1.00 94.19 271 ILE A O 1
ATOM 2117 N N . GLY A 1 272 ? 6.427 13.785 -9.786 1.00 93.62 272 GLY A N 1
ATOM 2118 C CA . GLY A 1 272 ? 6.604 13.406 -8.384 1.00 93.62 272 GLY A CA 1
ATOM 2119 C C . GLY A 1 272 ? 5.966 14.413 -7.423 1.00 93.62 272 GLY A C 1
ATOM 2120 O O . GLY A 1 272 ? 5.225 14.014 -6.527 1.00 93.62 272 GLY A O 1
ATOM 2121 N N . LEU A 1 273 ? 6.173 15.716 -7.647 1.00 94.44 273 LEU A N 1
ATOM 2122 C CA . LEU A 1 273 ? 5.563 16.778 -6.839 1.00 94.44 273 LEU A CA 1
ATOM 2123 C C . LEU A 1 273 ? 4.038 16.794 -6.925 1.00 94.44 273 LEU A C 1
ATOM 2125 O O . LEU A 1 273 ? 3.379 16.935 -5.895 1.00 94.44 273 LEU A O 1
ATOM 2129 N N . ILE A 1 274 ? 3.477 16.634 -8.126 1.00 95.69 274 ILE A N 1
ATOM 2130 C CA . ILE A 1 274 ? 2.022 16.579 -8.326 1.00 95.69 274 ILE A CA 1
ATOM 2131 C C . ILE A 1 274 ? 1.435 15.411 -7.535 1.00 95.69 274 ILE A C 1
ATOM 2133 O O . ILE A 1 274 ? 0.476 15.601 -6.786 1.00 95.69 274 ILE A O 1
ATOM 2137 N N . ILE A 1 275 ? 2.032 14.220 -7.652 1.00 96.19 275 ILE A N 1
ATOM 2138 C CA . ILE A 1 275 ? 1.593 13.045 -6.892 1.00 96.19 275 ILE A CA 1
ATOM 2139 C C . ILE A 1 275 ? 1.687 13.339 -5.396 1.00 96.19 275 ILE A C 1
ATOM 2141 O O . ILE A 1 275 ? 0.717 13.112 -4.677 1.00 96.19 275 ILE A O 1
ATOM 2145 N N . CYS A 1 276 ? 2.808 13.906 -4.938 1.00 95.50 276 CYS A N 1
ATOM 2146 C CA . CYS A 1 276 ? 3.006 14.205 -3.528 1.00 95.50 276 CYS A CA 1
ATOM 2147 C C . CYS A 1 276 ? 1.975 15.183 -2.958 1.00 95.50 276 CYS A C 1
ATOM 2149 O O . CYS A 1 276 ? 1.500 14.974 -1.840 1.00 95.50 276 CYS A O 1
ATOM 2151 N N . PHE A 1 277 ? 1.633 16.227 -3.713 1.00 95.50 277 PHE A N 1
ATOM 2152 C CA . PHE A 1 277 ? 0.634 17.220 -3.331 1.00 95.50 277 PHE A CA 1
ATOM 2153 C C . PHE A 1 277 ? -0.772 16.613 -3.258 1.00 95.50 277 PHE A C 1
ATOM 2155 O O . PHE A 1 277 ? -1.461 16.765 -2.250 1.00 95.50 277 PHE A O 1
ATOM 2162 N N . LEU A 1 278 ? -1.179 15.867 -4.292 1.00 96.31 278 LEU A N 1
ATOM 2163 C CA . LEU A 1 278 ? -2.489 15.211 -4.319 1.00 96.31 278 LEU A CA 1
ATOM 2164 C C . LEU A 1 278 ? -2.634 14.213 -3.167 1.00 96.31 278 LEU A C 1
ATOM 2166 O O . LEU A 1 278 ? -3.672 14.166 -2.509 1.00 96.31 278 LEU A O 1
ATOM 2170 N N . THR A 1 279 ? -1.584 13.441 -2.881 1.00 96.25 279 THR A N 1
ATOM 2171 C CA . THR A 1 279 ? -1.638 12.448 -1.807 1.00 96.25 279 THR A CA 1
ATOM 2172 C C . THR A 1 279 ? -1.577 13.084 -0.424 1.00 96.25 279 THR A C 1
ATOM 2174 O O . THR A 1 279 ? -2.223 12.573 0.481 1.00 96.25 279 THR A O 1
ATOM 2177 N N . TYR A 1 280 ? -0.885 14.218 -0.251 1.00 96.06 280 TYR A N 1
ATOM 2178 C CA . TYR A 1 280 ? -0.967 15.008 0.985 1.00 96.06 280 TYR A CA 1
ATOM 2179 C C . TYR A 1 280 ? -2.405 15.469 1.257 1.00 96.06 280 TYR A C 1
ATOM 2181 O O . TYR A 1 280 ? -2.895 15.320 2.374 1.00 96.06 280 TYR A O 1
ATOM 2189 N N . GLY A 1 281 ? -3.112 15.945 0.223 1.00 95.81 281 GLY A N 1
ATOM 2190 C CA . GLY A 1 281 ? -4.534 16.282 0.328 1.00 95.81 281 GLY A CA 1
ATOM 2191 C C . GLY A 1 281 ? -5.392 15.096 0.782 1.00 95.81 281 GLY A C 1
ATOM 2192 O O . GLY A 1 281 ? -6.255 15.262 1.636 1.00 95.81 281 GLY A O 1
ATOM 2193 N N . MET A 1 282 ? -5.114 13.888 0.281 1.00 96.38 282 MET A N 1
ATOM 2194 C CA . MET A 1 282 ? -5.811 12.670 0.715 1.00 96.38 282 MET A CA 1
ATOM 2195 C C . MET A 1 282 ? -5.571 12.349 2.197 1.00 96.38 282 MET A C 1
ATOM 2197 O O . MET A 1 282 ? -6.531 12.060 2.904 1.00 96.38 282 MET A O 1
ATOM 2201 N N . TYR A 1 283 ? -4.334 12.450 2.692 1.00 96.31 283 TYR A N 1
ATOM 2202 C CA . TYR A 1 283 ? -4.060 12.277 4.126 1.00 96.31 283 TYR A CA 1
ATOM 2203 C C . TYR A 1 283 ? -4.773 13.330 4.981 1.00 96.31 283 TYR A C 1
ATOM 2205 O O . TYR A 1 283 ? -5.386 12.982 5.985 1.00 96.31 283 TYR A O 1
ATOM 2213 N N . GLY A 1 284 ? -4.739 14.601 4.565 1.00 95.44 284 GLY A N 1
ATOM 2214 C CA . GLY A 1 284 ? -5.361 15.695 5.315 1.00 95.44 284 GLY A CA 1
ATOM 2215 C C . GLY A 1 284 ? -6.893 15.652 5.343 1.00 95.44 284 GLY A C 1
ATOM 2216 O O . GLY A 1 284 ? -7.489 16.080 6.324 1.00 95.44 284 GLY A O 1
ATOM 2217 N N . VAL A 1 285 ? -7.540 15.141 4.288 1.00 95.88 285 VAL A N 1
ATOM 2218 C CA . VAL A 1 285 ? -9.009 15.026 4.230 1.00 95.88 285 VAL A CA 1
ATOM 2219 C C . VAL A 1 285 ? -9.519 13.830 5.028 1.00 95.88 285 VAL A C 1
ATOM 2221 O O . VAL A 1 285 ? -10.574 13.934 5.650 1.00 95.88 285 VAL A O 1
ATOM 2224 N N . TYR A 1 286 ? -8.820 12.694 4.973 1.00 95.69 286 TYR A N 1
ATOM 2225 C CA . TYR A 1 286 ? -9.355 11.447 5.519 1.00 95.69 286 TYR A CA 1
ATOM 2226 C C . TYR A 1 286 ? -8.896 11.124 6.939 1.00 95.69 286 TYR A C 1
ATOM 2228 O O . TYR A 1 286 ? -9.677 10.458 7.615 1.00 95.69 286 TYR A O 1
ATOM 2236 N N . GLY A 1 287 ? -7.702 11.570 7.365 1.00 95.69 287 GLY A N 1
ATOM 2237 C CA . GLY A 1 287 ? -7.118 11.204 8.668 1.00 95.69 287 GLY A CA 1
ATOM 2238 C C . GLY A 1 287 ? -7.193 9.693 8.905 1.00 95.69 287 GLY A C 1
ATOM 2239 O O . GLY A 1 287 ? -8.034 9.246 9.676 1.00 95.69 287 GLY A O 1
ATOM 2240 N N . PRO A 1 288 ? -6.494 8.883 8.089 1.00 95.38 288 PRO A N 1
ATOM 2241 C CA . PRO A 1 288 ? -6.822 7.473 7.970 1.00 95.38 288 PRO A CA 1
ATOM 2242 C C . PRO A 1 288 ? -6.427 6.601 9.164 1.00 95.38 288 PRO A C 1
ATOM 2244 O O . PRO A 1 288 ? -6.924 5.475 9.244 1.00 95.38 288 PRO A O 1
ATOM 2247 N N . TYR A 1 289 ? -5.515 7.051 10.025 1.00 95.31 289 TYR A N 1
ATOM 2248 C CA . TYR A 1 289 ? -4.932 6.214 11.071 1.00 95.31 289 TYR A CA 1
ATOM 2249 C C . TYR A 1 289 ? -5.707 6.297 12.392 1.00 95.31 289 TYR A C 1
ATOM 2251 O O . TYR A 1 289 ? -6.211 7.349 12.755 1.00 95.31 289 TYR A O 1
ATOM 2259 N N . GLU A 1 290 ? -5.738 5.196 13.152 1.00 92.12 290 GLU A N 1
ATOM 2260 C CA . GLU A 1 290 ? -6.415 5.126 14.468 1.00 92.12 290 GLU A CA 1
ATOM 2261 C C . GLU A 1 290 ? -5.852 6.146 15.481 1.00 92.12 290 GLU A C 1
ATOM 2263 O O . GLU A 1 290 ? -6.546 6.626 16.374 1.00 92.12 290 GLU A O 1
ATOM 2268 N N . SER A 1 291 ? -4.559 6.463 15.366 1.00 92.69 291 SER A N 1
ATOM 2269 C CA . SER A 1 291 ? -3.860 7.404 16.236 1.00 92.69 291 SER A CA 1
ATOM 2270 C C . SER A 1 291 ? -3.624 8.732 15.510 1.00 92.69 291 SER A C 1
ATOM 2272 O O . SER A 1 291 ? -2.930 8.748 14.487 1.00 92.69 291 SER A O 1
ATOM 2274 N N . PRO A 1 292 ? -4.042 9.879 16.082 1.00 92.94 292 PRO A N 1
ATOM 2275 C CA . PRO A 1 292 ? -3.767 11.198 15.501 1.00 92.94 292 PRO A CA 1
ATOM 2276 C C . PRO A 1 292 ? -2.270 11.500 15.327 1.00 92.94 292 PRO A C 1
ATOM 2278 O O . PRO A 1 292 ? -1.874 12.307 14.484 1.00 92.94 292 PRO A O 1
ATOM 2281 N N . ASN A 1 293 ? -1.410 10.860 16.127 1.00 96.12 293 ASN A N 1
ATOM 2282 C CA . ASN A 1 293 ? 0.040 10.994 15.987 1.00 96.12 293 ASN A CA 1
ATOM 2283 C C . ASN A 1 293 ? 0.558 10.304 14.719 1.00 96.12 293 ASN A C 1
ATOM 2285 O O . ASN A 1 293 ? 1.510 10.797 14.115 1.00 96.12 293 ASN A O 1
ATOM 2289 N N . ASP A 1 294 ? -0.065 9.198 14.307 1.00 95.69 294 ASP A N 1
ATOM 2290 C CA . ASP A 1 294 ? 0.312 8.468 13.096 1.00 95.69 294 ASP A CA 1
ATOM 2291 C C . ASP A 1 294 ? -0.158 9.222 11.846 1.00 95.69 294 ASP A C 1
ATOM 2293 O O . ASP A 1 294 ? 0.595 9.326 10.875 1.00 95.69 294 ASP A O 1
ATOM 2297 N N . ASP A 1 295 ? -1.328 9.867 11.909 1.00 95.94 295 ASP A N 1
ATOM 2298 C CA . ASP A 1 295 ? -1.769 10.837 10.897 1.00 95.94 295 ASP A CA 1
ATOM 2299 C C . ASP A 1 295 ? -0.779 11.991 10.745 1.00 95.94 295 ASP A C 1
ATOM 2301 O O . ASP A 1 295 ? -0.358 12.316 9.628 1.00 95.94 295 ASP A O 1
ATOM 2305 N N . LEU A 1 296 ? -0.371 12.602 11.862 1.00 96.00 296 LEU A N 1
ATOM 2306 C CA . LEU A 1 296 ? 0.615 13.679 11.851 1.00 96.00 296 LEU A CA 1
ATOM 2307 C C . LEU A 1 296 ? 1.949 13.193 11.273 1.00 96.00 296 LEU A C 1
ATOM 2309 O O . LEU A 1 296 ? 2.545 13.871 10.434 1.00 96.00 296 LEU A O 1
ATOM 2313 N N . LEU A 1 297 ? 2.413 12.012 11.684 1.00 96.50 297 LEU A N 1
ATOM 2314 C CA . LEU A 1 297 ? 3.650 11.420 11.188 1.00 96.50 297 LEU A CA 1
ATOM 2315 C C . LEU A 1 297 ? 3.586 11.168 9.677 1.00 96.50 297 LEU A C 1
ATOM 2317 O O . LEU A 1 297 ? 4.534 11.503 8.963 1.00 96.50 297 LEU A O 1
ATOM 2321 N N . ALA A 1 298 ? 2.478 10.627 9.174 1.00 94.31 298 ALA A N 1
ATOM 2322 C CA . ALA A 1 298 ? 2.284 10.385 7.750 1.00 94.31 298 ALA A CA 1
ATOM 2323 C C . ALA A 1 298 ? 2.262 11.694 6.944 1.00 94.31 298 ALA A C 1
ATOM 2325 O O . ALA A 1 298 ? 2.918 11.790 5.902 1.00 94.31 298 ALA A O 1
ATOM 2326 N N . GLN A 1 299 ? 1.585 12.730 7.449 1.00 95.50 299 GLN A N 1
ATOM 2327 C CA . GLN A 1 299 ? 1.578 14.061 6.833 1.00 95.50 299 GLN A CA 1
ATOM 2328 C C . GLN A 1 299 ? 2.980 14.687 6.807 1.00 95.50 299 GLN A C 1
ATOM 2330 O O . GLN A 1 299 ? 3.403 15.211 5.773 1.00 95.50 299 GLN A O 1
ATOM 2335 N N . LEU A 1 300 ? 3.735 14.587 7.904 1.00 96.12 300 LEU A N 1
ATOM 2336 C CA . LEU A 1 300 ? 5.113 15.076 7.977 1.00 96.12 300 LEU A CA 1
ATOM 2337 C C . LEU A 1 300 ? 6.037 14.313 7.024 1.00 96.12 300 LEU A C 1
ATOM 2339 O O . LEU A 1 300 ? 6.798 14.941 6.290 1.00 96.12 300 LEU A O 1
ATOM 2343 N N . ALA A 1 301 ? 5.938 12.984 6.964 1.00 94.56 301 ALA A N 1
ATOM 2344 C CA . ALA A 1 301 ? 6.707 12.172 6.022 1.00 94.56 301 ALA A CA 1
ATOM 2345 C C . ALA A 1 301 ? 6.420 12.579 4.568 1.00 94.56 301 ALA A C 1
ATOM 2347 O O . ALA A 1 301 ? 7.335 12.702 3.749 1.00 94.56 301 ALA A O 1
ATOM 2348 N N . GLN A 1 302 ? 5.155 12.858 4.257 1.00 93.56 302 GLN A N 1
ATOM 2349 C CA . GLN A 1 302 ? 4.741 13.320 2.941 1.00 93.56 302 GLN A CA 1
ATOM 2350 C C . GLN A 1 302 ? 5.311 14.710 2.606 1.00 93.56 302 GLN A C 1
ATOM 2352 O O . GLN A 1 302 ? 5.787 14.925 1.487 1.00 93.56 302 GLN A O 1
ATOM 2357 N N . LEU A 1 303 ? 5.334 15.631 3.575 1.00 94.81 303 LEU A N 1
ATOM 2358 C CA . LEU A 1 303 ? 5.986 16.936 3.431 1.00 94.81 303 LEU A CA 1
ATOM 2359 C C . LEU A 1 303 ? 7.501 16.805 3.252 1.00 94.81 303 LEU A C 1
ATOM 2361 O O . LEU A 1 303 ? 8.073 17.502 2.415 1.00 94.81 303 LEU A O 1
ATOM 2365 N N . CYS A 1 304 ? 8.159 15.891 3.970 1.00 95.69 304 CYS A N 1
ATOM 2366 C CA . CYS A 1 304 ? 9.587 15.630 3.796 1.00 95.69 304 CYS A CA 1
ATOM 2367 C C . CYS A 1 304 ? 9.909 15.203 2.358 1.00 95.69 304 CYS A C 1
ATOM 2369 O O . CYS A 1 304 ? 10.852 15.729 1.762 1.00 95.69 304 CYS A O 1
ATOM 2371 N N . ILE A 1 305 ? 9.118 14.296 1.773 1.00 92.38 305 ILE A N 1
ATOM 2372 C CA . ILE A 1 305 ? 9.292 13.880 0.371 1.00 92.38 305 ILE A CA 1
ATOM 2373 C C . ILE A 1 305 ? 9.031 15.061 -0.571 1.00 92.38 305 ILE A C 1
ATOM 2375 O O . ILE A 1 305 ? 9.819 15.301 -1.486 1.00 92.38 305 ILE A O 1
ATOM 2379 N N . PHE A 1 306 ? 7.970 15.834 -0.328 1.00 93.75 306 PHE A N 1
ATOM 2380 C CA . PHE A 1 306 ? 7.642 17.011 -1.132 1.00 93.75 306 PHE A CA 1
ATOM 2381 C C . PHE A 1 306 ? 8.790 18.030 -1.150 1.00 93.75 306 PHE A C 1
ATOM 2383 O O . PHE A 1 306 ? 9.272 18.392 -2.223 1.00 93.75 306 PHE A O 1
ATOM 2390 N N . PHE A 1 307 ? 9.296 18.442 0.015 1.00 94.12 307 PHE A N 1
ATOM 2391 C CA . PHE A 1 307 ? 10.406 19.395 0.097 1.00 94.12 307 PHE A CA 1
ATOM 2392 C C . PHE A 1 307 ? 11.716 18.826 -0.453 1.00 94.12 307 PHE A C 1
ATOM 2394 O O . PHE A 1 307 ? 12.489 19.576 -1.047 1.00 94.12 307 PHE A O 1
ATOM 2401 N N . SER A 1 308 ? 11.942 17.513 -0.345 1.00 92.38 308 SER A N 1
ATOM 2402 C CA . SER A 1 308 ? 13.091 16.854 -0.985 1.00 92.38 308 SER A CA 1
ATOM 2403 C C . SER A 1 308 ? 13.032 16.970 -2.511 1.00 92.38 308 SER A C 1
ATOM 2405 O O . SER A 1 308 ? 14.038 17.274 -3.151 1.00 92.38 308 SER A O 1
ATOM 2407 N N . LEU A 1 309 ? 11.849 16.785 -3.105 1.00 91.00 309 LEU A N 1
ATOM 2408 C CA . LEU A 1 309 ? 11.646 16.962 -4.545 1.00 91.00 309 LEU A CA 1
ATOM 2409 C C . LEU A 1 309 ? 11.749 18.434 -4.964 1.00 91.00 309 LEU A C 1
ATOM 2411 O O . LEU A 1 309 ? 12.363 18.718 -5.989 1.00 91.00 309 LEU A O 1
ATOM 2415 N N . VAL A 1 310 ? 11.222 19.373 -4.168 1.00 92.25 310 VAL A N 1
ATOM 2416 C CA . VAL A 1 310 ? 11.389 20.818 -4.421 1.00 92.25 310 VAL A CA 1
ATOM 2417 C C . VAL A 1 310 ? 12.870 21.192 -4.414 1.00 92.25 310 VAL A C 1
ATOM 2419 O O . VAL A 1 310 ? 13.338 21.820 -5.362 1.00 92.25 310 VAL A O 1
ATOM 2422 N N . ALA A 1 311 ? 13.622 20.762 -3.398 1.00 91.62 311 ALA A N 1
ATOM 2423 C CA . ALA A 1 311 ? 15.062 20.991 -3.326 1.00 91.62 311 ALA A CA 1
ATOM 2424 C C . ALA A 1 311 ? 15.780 20.416 -4.556 1.00 91.62 311 ALA A C 1
ATOM 2426 O O . ALA A 1 311 ? 16.605 21.100 -5.154 1.00 91.62 311 ALA A O 1
ATOM 2427 N N . SER A 1 312 ? 15.399 19.209 -4.993 1.00 89.56 312 SER A N 1
ATOM 2428 C CA . SER A 1 312 ? 15.944 18.590 -6.205 1.00 89.56 312 SER A CA 1
ATOM 2429 C C . SER A 1 312 ? 15.614 19.354 -7.493 1.00 89.56 312 SER A C 1
ATOM 2431 O O . SER A 1 312 ? 16.373 19.255 -8.455 1.00 89.56 312 SER A O 1
ATOM 2433 N N . ILE A 1 313 ? 14.490 20.072 -7.567 1.00 89.12 313 ILE A N 1
ATOM 2434 C CA . ILE A 1 313 ? 14.189 20.944 -8.713 1.00 89.12 313 ILE A CA 1
ATOM 2435 C C . ILE A 1 313 ? 15.063 22.187 -8.662 1.00 89.12 313 ILE A C 1
ATOM 2437 O O . ILE A 1 313 ? 15.646 22.548 -9.679 1.00 89.12 313 ILE A O 1
ATOM 2441 N N . VAL A 1 314 ? 15.172 22.823 -7.495 1.00 88.75 314 VAL A N 1
ATOM 2442 C CA . VAL A 1 314 ? 15.980 24.038 -7.326 1.00 88.75 314 VAL A CA 1
ATOM 2443 C C . VAL A 1 314 ? 17.430 23.774 -7.732 1.00 88.75 314 VAL A C 1
ATOM 2445 O O . VAL A 1 314 ? 17.981 24.547 -8.509 1.00 88.75 314 VAL A O 1
ATOM 2448 N N . THR A 1 315 ? 18.014 22.651 -7.308 1.00 86.75 315 THR A N 1
ATOM 2449 C CA . THR A 1 315 ? 19.384 22.280 -7.699 1.00 86.75 315 THR A CA 1
ATOM 2450 C C . THR A 1 315 ? 19.523 21.913 -9.177 1.00 86.75 315 THR A C 1
ATOM 2452 O O . THR A 1 315 ? 20.577 22.135 -9.756 1.00 86.75 315 THR A O 1
ATOM 2455 N N . ASN A 1 316 ? 18.479 21.382 -9.824 1.00 83.06 316 ASN A N 1
ATOM 2456 C CA . ASN A 1 316 ? 18.511 21.141 -11.273 1.00 83.06 316 ASN A CA 1
ATOM 2457 C C . ASN A 1 316 ? 18.373 22.429 -12.095 1.00 83.06 316 ASN A C 1
ATOM 2459 O O . ASN A 1 316 ? 18.899 22.502 -13.203 1.00 83.06 316 ASN A O 1
ATOM 2463 N N . VAL A 1 317 ? 17.634 23.422 -11.592 1.00 79.25 317 VAL A N 1
ATOM 2464 C CA . VAL A 1 317 ? 17.429 24.714 -12.271 1.00 79.25 317 VAL A CA 1
ATOM 2465 C C . VAL A 1 317 ? 18.638 25.630 -12.096 1.00 79.25 317 VAL A C 1
ATOM 2467 O O . VAL A 1 317 ? 18.989 26.352 -13.028 1.00 79.25 317 VAL A O 1
ATOM 2470 N N . TYR A 1 318 ? 19.294 25.564 -10.938 1.00 76.56 318 TYR A N 1
ATOM 2471 C CA . TYR A 1 318 ? 20.531 26.281 -10.634 1.00 76.56 318 TYR A CA 1
ATOM 2472 C C . TYR A 1 318 ? 21.659 25.273 -10.376 1.00 76.56 318 TYR A C 1
ATOM 2474 O O . TYR A 1 318 ? 22.023 25.058 -9.220 1.00 76.56 318 TYR A O 1
ATOM 2482 N N . PRO A 1 319 ? 22.177 24.611 -11.427 1.00 72.19 319 PRO A N 1
ATOM 2483 C CA . PRO A 1 319 ? 23.218 23.595 -11.310 1.00 72.19 319 PRO A CA 1
ATOM 2484 C C . PRO A 1 319 ? 24.615 24.208 -11.070 1.00 72.19 319 PRO A C 1
ATOM 2486 O O . PRO A 1 319 ? 25.555 23.762 -11.714 1.00 72.19 319 PRO A O 1
ATOM 2489 N N . ASP A 1 320 ? 24.728 25.188 -10.159 1.00 68.50 320 ASP A N 1
ATOM 2490 C CA . ASP A 1 320 ? 25.911 26.006 -9.781 1.00 68.50 320 ASP A CA 1
ATOM 2491 C C . ASP A 1 320 ? 26.002 27.352 -10.563 1.00 68.50 320 ASP A C 1
ATOM 2493 O O . ASP A 1 320 ? 25.655 27.407 -11.745 1.00 68.50 320 ASP A O 1
ATOM 2497 N N . GLU A 1 321 ? 26.378 28.536 -10.041 1.00 39.69 321 GLU A N 1
ATOM 2498 C CA . GLU A 1 321 ? 27.289 28.958 -8.937 1.00 39.69 321 GLU A CA 1
ATOM 2499 C C . GLU A 1 321 ? 27.972 27.911 -8.056 1.00 39.69 321 GLU A C 1
ATOM 2501 O O . GLU A 1 321 ? 27.286 27.264 -7.238 1.00 39.69 321 GLU A O 1
#

Sequence (321 aa):
LGTMASINLPVKALPFGCTFPNLDNYMFDLVLKTAAPLATVLALQGVRKVLLARHRLAPEGNPETAQRRLDGTSKPMGLIVADLFADLSFFIGFIVYPGASTTIFMFFMGETFGGPGEDGVTVMRFDRSIETGSALYKAFIPYALVMMVLYPIGIPVQYAVMLYRNRNELNELRILEMTIEAEYALAKLEAEGANSEEEAKETMRKADAAYEEGHAAYAQLRSELPTDLRKLTAGYELRVYWFEIFECARKIALVCLPVFFPQGSPGQLIIGLIICFLTYGMYGVYGPYESPNDDLLAQLAQLCIFFSLVASIVTNVYPDE

pLDDT: mean 85.72, std 15.71, range [28.11, 97.62]

Radius of gyration: 26.42 Å; chains: 1; bounding box: 58×68×82 Å